Protein AF-A0A960F6J4-F1 (afdb_monomer)

Solvent-accessible surface area (backbone atoms only — not comparable to full-atom values): 17518 Å² total; per-residue (Å²): 115,72,67,63,56,51,55,55,50,54,53,50,49,56,50,46,57,53,50,51,54,50,50,53,53,49,51,51,51,49,55,51,51,49,53,52,51,52,51,53,48,52,51,50,52,52,52,50,53,49,53,51,50,51,37,51,71,34,83,47,18,34,39,30,20,42,82,83,43,25,26,75,46,68,20,59,32,29,25,61,69,33,69,49,58,62,78,78,48,52,65,40,59,56,65,84,30,52,77,49,83,68,96,63,74,63,34,78,28,40,35,44,23,77,89,68,52,73,43,48,23,43,38,33,69,46,80,47,71,39,98,87,68,44,58,22,37,42,38,39,35,35,81,35,58,67,60,52,50,52,54,50,52,50,53,52,51,52,53,51,48,58,50,52,72,41,39,68,38,44,51,50,66,44,49,54,32,50,49,50,25,51,55,25,51,49,51,47,51,52,51,51,49,45,51,49,54,43,51,51,45,50,50,58,46,62,77,40,70,83,53,58,71,72,64,43,50,56,48,52,50,52,44,54,48,47,52,62,74,49,38,58,70,60,45,68,60,45,48,60,55,28,51,51,46,26,55,52,18,55,50,52,43,50,50,49,53,51,34,52,50,56,60,70,42,85,70,62,95,61,69,37,81,27,60,58,68,60,30,49,55,36,25,53,60,62,47,38,61,72,38,69,85,78,54,86,89,83,90,83,82,76,95,76,70,69,41,78,35,46,57,41,63,53,23,50,52,49,35,53,64,71,74,105

Structure (mmCIF, N/CA/C/O backbone):
data_AF-A0A960F6J4-F1
#
_entry.id   AF-A0A960F6J4-F1
#
loop_
_atom_site.group_PDB
_atom_site.id
_atom_site.type_symbol
_atom_site.label_atom_id
_atom_site.label_alt_id
_atom_site.label_comp_id
_atom_site.label_asym_id
_atom_site.label_entity_id
_atom_site.label_seq_id
_atom_site.pdbx_PDB_ins_code
_atom_site.Cartn_x
_atom_site.Cartn_y
_atom_site.Cartn_z
_atom_site.occupancy
_atom_site.B_iso_or_equiv
_atom_site.auth_seq_id
_atom_site.auth_comp_id
_atom_site.auth_asym_id
_atom_site.auth_atom_id
_atom_site.pdbx_PDB_model_num
ATOM 1 N N . MET A 1 1 ? 72.498 -10.611 -96.307 1.00 53.56 1 MET A N 1
ATOM 2 C CA . MET A 1 1 ? 72.033 -11.238 -95.048 1.00 53.56 1 MET A CA 1
ATOM 3 C C . MET A 1 1 ? 72.288 -10.378 -93.810 1.00 53.56 1 MET A C 1
ATOM 5 O O . MET A 1 1 ? 71.439 -10.412 -92.943 1.00 53.56 1 MET A O 1
ATOM 9 N N . ALA A 1 2 ? 73.363 -9.578 -93.718 1.00 55.41 2 ALA A N 1
ATOM 10 C CA . ALA A 1 2 ? 73.622 -8.730 -92.539 1.00 55.41 2 ALA A CA 1
ATOM 11 C C . ALA A 1 2 ? 72.637 -7.549 -92.347 1.00 55.41 2 ALA A C 1
ATOM 13 O O . ALA A 1 2 ? 72.303 -7.220 -91.214 1.00 55.41 2 ALA A O 1
ATOM 14 N N . GLU A 1 3 ? 72.124 -6.945 -93.426 1.00 54.12 3 GLU A N 1
ATOM 15 C CA . GLU A 1 3 ? 71.136 -5.849 -93.334 1.00 54.12 3 GLU A CA 1
ATOM 16 C C . GLU A 1 3 ? 69.757 -6.310 -92.839 1.00 54.12 3 GLU A C 1
ATOM 18 O O . GLU A 1 3 ? 69.124 -5.605 -92.060 1.00 54.12 3 GLU A O 1
ATOM 23 N N . GLN A 1 4 ? 69.311 -7.514 -93.219 1.00 57.06 4 GLN A N 1
ATOM 24 C CA . GLN A 1 4 ? 68.003 -8.047 -92.815 1.00 57.06 4 GLN A CA 1
ATOM 25 C C . GLN A 1 4 ? 67.956 -8.346 -91.305 1.00 57.06 4 GLN A C 1
ATOM 27 O O . GLN A 1 4 ? 66.980 -8.021 -90.637 1.00 57.06 4 GLN A O 1
ATOM 32 N N . THR A 1 5 ? 69.051 -8.877 -90.750 1.00 56.12 5 THR A N 1
ATOM 33 C CA . THR A 1 5 ? 69.189 -9.157 -89.313 1.00 56.12 5 THR A CA 1
ATOM 34 C C . THR A 1 5 ? 69.254 -7.877 -88.471 1.00 56.12 5 THR A C 1
ATOM 36 O O . THR A 1 5 ? 68.795 -7.871 -87.335 1.00 56.12 5 THR A O 1
ATOM 39 N N . CYS A 1 6 ? 69.790 -6.780 -89.019 1.00 58.94 6 CYS A N 1
ATOM 40 C CA . CYS A 1 6 ? 69.849 -5.483 -88.337 1.00 58.94 6 CYS A CA 1
ATOM 41 C C . CYS A 1 6 ? 68.451 -4.847 -88.206 1.00 58.94 6 CYS A C 1
ATOM 43 O O . CYS A 1 6 ? 68.083 -4.360 -87.138 1.00 58.94 6 CYS A O 1
ATOM 45 N N . VAL A 1 7 ? 67.634 -4.943 -89.265 1.00 62.25 7 VAL A N 1
ATOM 46 C CA . VAL A 1 7 ? 66.242 -4.457 -89.272 1.00 62.25 7 VAL A CA 1
ATOM 47 C C . VAL A 1 7 ? 65.361 -5.247 -88.292 1.00 62.25 7 VAL A C 1
ATOM 49 O O . VAL A 1 7 ? 64.548 -4.651 -87.586 1.00 62.25 7 VAL A O 1
ATOM 52 N N . ASP A 1 8 ? 65.549 -6.566 -88.177 1.00 70.25 8 ASP A N 1
ATOM 53 C CA . ASP A 1 8 ? 64.800 -7.396 -87.219 1.00 70.25 8 ASP A CA 1
ATOM 54 C C . ASP A 1 8 ? 65.159 -7.094 -85.752 1.00 70.25 8 ASP A C 1
ATOM 56 O O . ASP A 1 8 ? 64.276 -7.078 -84.888 1.00 70.25 8 ASP A O 1
ATOM 60 N N . VAL A 1 9 ? 66.430 -6.786 -85.458 1.00 74.69 9 VAL A N 1
ATOM 61 C CA . VAL A 1 9 ? 66.876 -6.376 -84.112 1.00 74.69 9 VAL A CA 1
ATOM 62 C C . VAL A 1 9 ? 66.276 -5.025 -83.718 1.00 74.69 9 VAL A C 1
ATOM 64 O O . VAL A 1 9 ? 65.792 -4.880 -82.597 1.00 74.69 9 VAL A O 1
ATOM 67 N N . GLU A 1 10 ? 66.222 -4.059 -84.635 1.00 77.81 10 GLU A N 1
ATOM 68 C CA . GLU A 1 10 ? 65.658 -2.733 -84.359 1.00 77.81 10 GLU A CA 1
ATOM 69 C C . GLU A 1 10 ? 64.135 -2.789 -84.116 1.00 77.81 10 GLU A C 1
ATOM 71 O O . GLU A 1 10 ? 63.593 -2.104 -83.243 1.00 77.81 10 GLU A O 1
ATOM 76 N N . VAL A 1 11 ? 63.419 -3.659 -84.841 1.00 80.88 11 VAL A N 1
ATOM 77 C CA . VAL A 1 11 ? 61.982 -3.901 -84.622 1.00 80.88 11 VAL A CA 1
ATOM 78 C C . VAL A 1 11 ? 61.728 -4.588 -83.278 1.00 80.88 11 VAL A C 1
ATOM 80 O O . VAL A 1 11 ? 60.766 -4.235 -82.587 1.00 80.88 11 VAL A O 1
ATOM 83 N N . LEU A 1 12 ? 62.570 -5.550 -82.889 1.00 80.25 12 LEU A N 1
ATOM 84 C CA . LEU A 1 12 ? 62.482 -6.217 -81.588 1.00 80.25 12 LEU A CA 1
ATOM 85 C C . LEU A 1 12 ? 62.795 -5.258 -80.432 1.00 80.25 12 LEU A C 1
ATOM 87 O O . LEU A 1 12 ? 62.048 -5.253 -79.456 1.00 80.25 12 LEU A O 1
ATOM 91 N N . GLN A 1 13 ? 63.802 -4.391 -80.570 1.00 82.25 13 GLN A N 1
ATOM 92 C CA . GLN A 1 13 ? 64.113 -3.344 -79.588 1.00 82.25 13 GLN A CA 1
ATOM 93 C C . GLN A 1 13 ? 62.942 -2.371 -79.410 1.00 82.25 13 GLN A C 1
ATOM 95 O O . GLN A 1 13 ? 62.485 -2.153 -78.294 1.00 82.25 13 GLN A O 1
ATOM 100 N N . ARG A 1 14 ? 62.338 -1.886 -80.503 1.00 83.38 14 ARG A N 1
ATOM 101 C CA . ARG A 1 14 ? 61.147 -1.017 -80.418 1.00 83.38 14 ARG A CA 1
ATOM 102 C C . ARG A 1 14 ? 59.934 -1.712 -79.792 1.00 83.38 14 ARG A C 1
ATOM 104 O O . ARG A 1 14 ? 59.091 -1.048 -79.186 1.00 83.38 14 ARG A O 1
ATOM 111 N N . LYS A 1 15 ? 59.786 -3.031 -79.970 1.00 83.06 15 LYS A N 1
ATOM 112 C CA . LYS A 1 15 ? 58.730 -3.820 -79.311 1.00 83.06 15 LYS A CA 1
ATOM 113 C C . LYS A 1 15 ? 59.009 -4.002 -77.819 1.00 83.06 15 LYS A C 1
ATOM 115 O O . LYS A 1 15 ? 58.059 -3.908 -77.044 1.00 83.06 15 LYS A O 1
ATOM 120 N N . LEU A 1 16 ? 60.267 -4.220 -77.436 1.00 86.56 16 LEU A N 1
ATOM 121 C CA . LEU A 1 16 ? 60.699 -4.321 -76.044 1.00 86.56 16 LEU A CA 1
ATOM 122 C C . LEU A 1 16 ? 60.495 -2.991 -75.310 1.00 86.56 16 LEU A C 1
ATOM 124 O O . LEU A 1 16 ? 59.774 -2.978 -74.321 1.00 86.56 16 LEU A O 1
ATOM 128 N N . ASP A 1 17 ? 60.947 -1.869 -75.876 1.00 87.94 17 ASP A N 1
ATOM 129 C CA . ASP A 1 17 ? 60.739 -0.527 -75.308 1.00 87.94 17 ASP A CA 1
ATOM 130 C C . ASP A 1 17 ? 59.249 -0.212 -75.092 1.00 87.94 17 ASP A C 1
ATOM 132 O O . ASP A 1 17 ? 58.846 0.410 -74.107 1.00 87.94 17 ASP A O 1
ATOM 136 N N . ARG A 1 18 ? 58.387 -0.634 -76.028 1.00 86.88 18 ARG A N 1
ATOM 137 C CA . ARG A 1 18 ? 56.929 -0.482 -75.888 1.00 86.88 18 ARG A CA 1
ATOM 138 C C . ARG A 1 18 ? 56.355 -1.380 -74.797 1.00 86.88 18 ARG A C 1
ATOM 140 O O . ARG A 1 18 ? 55.402 -0.970 -74.138 1.00 86.88 18 ARG A O 1
ATOM 147 N N . ALA A 1 19 ? 56.878 -2.593 -74.639 1.00 85.19 19 ALA A N 1
ATOM 148 C CA . ALA A 1 19 ? 56.461 -3.505 -73.583 1.00 85.19 19 ALA A CA 1
ATOM 149 C C . ALA A 1 19 ? 56.907 -2.992 -72.206 1.00 85.19 19 ALA A C 1
ATOM 151 O O . ALA A 1 19 ? 56.085 -2.954 -71.297 1.00 85.19 19 ALA A O 1
ATOM 152 N N . GLU A 1 20 ? 58.143 -2.508 -72.080 1.00 91.31 20 GLU A N 1
ATOM 153 C CA . GLU A 1 20 ? 58.697 -1.929 -70.852 1.00 91.31 20 GLU A CA 1
ATOM 154 C C . GLU A 1 20 ? 57.909 -0.695 -70.407 1.00 91.31 20 GLU A C 1
ATOM 156 O O . GLU A 1 20 ? 57.417 -0.665 -69.280 1.00 91.31 20 GLU A O 1
ATOM 161 N N . ARG A 1 21 ? 57.638 0.257 -71.314 1.00 90.19 21 ARG A N 1
ATOM 162 C CA . ARG A 1 21 ? 56.771 1.412 -71.003 1.00 90.19 21 ARG A CA 1
ATOM 163 C C . ARG A 1 21 ? 55.362 0.997 -70.588 1.00 90.19 21 ARG A C 1
ATOM 165 O O . ARG A 1 21 ? 54.744 1.646 -69.750 1.00 90.19 21 ARG A O 1
ATOM 172 N N . ARG A 1 22 ? 54.816 -0.069 -71.184 1.00 92.19 22 ARG A N 1
ATOM 173 C CA . ARG A 1 22 ? 53.483 -0.574 -70.829 1.00 92.19 22 ARG A CA 1
ATOM 174 C C . ARG A 1 22 ? 53.476 -1.222 -69.446 1.00 92.19 22 ARG A C 1
ATOM 176 O O . ARG A 1 22 ? 52.502 -1.044 -68.723 1.00 92.19 22 ARG A O 1
ATOM 183 N N . VAL A 1 23 ? 54.532 -1.950 -69.086 1.00 91.19 23 VAL A N 1
ATOM 184 C CA . VAL A 1 23 ? 54.710 -2.511 -67.740 1.00 91.19 23 VAL A CA 1
ATOM 185 C C . VAL A 1 23 ? 54.861 -1.389 -66.718 1.00 91.19 23 VAL A C 1
ATOM 187 O O . VAL A 1 23 ? 54.178 -1.421 -65.704 1.00 91.19 23 VAL A O 1
ATOM 190 N N . GLU A 1 24 ? 55.658 -0.363 -67.009 1.00 92.56 24 GLU A N 1
ATOM 191 C CA . GLU A 1 24 ? 55.848 0.787 -66.119 1.00 92.56 24 GLU A CA 1
ATOM 192 C C . GLU A 1 24 ? 54.536 1.549 -65.866 1.00 92.56 24 GLU A C 1
ATOM 194 O O . GLU A 1 24 ? 54.180 1.807 -64.716 1.00 92.56 24 GLU A O 1
ATOM 199 N N . LEU A 1 25 ? 53.750 1.808 -66.918 1.00 92.50 25 LEU A N 1
ATOM 200 C CA . LEU A 1 25 ? 52.419 2.416 -66.793 1.00 92.50 25 LEU A CA 1
ATOM 201 C C . LEU A 1 25 ? 51.437 1.541 -65.999 1.00 92.50 25 LEU A C 1
ATOM 203 O O . LEU A 1 25 ? 50.643 2.061 -65.216 1.00 92.50 25 LEU A O 1
ATOM 207 N N . LEU A 1 26 ? 51.462 0.218 -66.193 1.00 91.69 26 LEU A N 1
ATOM 208 C CA . LEU A 1 26 ? 50.616 -0.703 -65.429 1.00 91.69 26 LEU A CA 1
ATOM 209 C C . LEU A 1 26 ? 51.022 -0.749 -63.954 1.00 91.69 26 LEU A C 1
ATOM 211 O O . LEU A 1 26 ? 50.142 -0.735 -63.099 1.00 91.69 26 LEU A O 1
ATOM 215 N N . SER A 1 27 ? 52.321 -0.756 -63.650 1.00 91.25 27 SER A N 1
ATOM 216 C CA . SER A 1 27 ? 52.829 -0.694 -62.277 1.00 91.25 27 SER A CA 1
ATOM 217 C C . SER A 1 27 ? 52.400 0.599 -61.584 1.00 91.25 27 SER A C 1
ATOM 219 O O . SER A 1 27 ? 51.860 0.541 -60.482 1.00 91.25 27 SER A O 1
ATOM 221 N N . GLN A 1 28 ? 52.520 1.748 -62.259 1.00 93.06 28 GLN A N 1
ATOM 222 C CA . GLN A 1 28 ? 52.025 3.030 -61.741 1.00 93.06 28 GLN A CA 1
ATOM 223 C C . GLN A 1 28 ? 50.512 2.998 -61.482 1.00 93.06 28 GLN A C 1
ATOM 225 O O . GLN A 1 28 ? 50.059 3.418 -60.418 1.00 93.06 28 GLN A O 1
ATOM 230 N N . MET A 1 29 ? 49.727 2.438 -62.408 1.00 93.06 29 MET A N 1
ATOM 231 C CA . MET A 1 29 ? 48.275 2.310 -62.250 1.00 93.06 29 MET A CA 1
ATOM 232 C C . MET A 1 29 ? 47.896 1.379 -61.088 1.00 93.06 29 MET A C 1
ATOM 234 O O . MET A 1 29 ? 46.929 1.647 -60.380 1.00 93.06 29 MET A O 1
ATOM 238 N N . ILE A 1 30 ? 48.642 0.292 -60.873 1.00 93.75 30 ILE A N 1
ATOM 239 C CA . ILE A 1 30 ? 48.438 -0.622 -59.741 1.00 93.75 30 ILE A CA 1
ATOM 240 C C . ILE A 1 30 ? 48.759 0.083 -58.422 1.00 93.75 30 ILE A C 1
ATOM 242 O O . ILE A 1 30 ? 47.965 -0.010 -57.489 1.00 93.75 30 ILE A O 1
ATOM 246 N N . GLU A 1 31 ? 49.873 0.811 -58.340 1.00 93.69 31 GLU A N 1
ATOM 247 C CA . GLU A 1 31 ? 50.254 1.563 -57.139 1.00 93.69 31 GLU A CA 1
ATOM 248 C C . GLU A 1 31 ? 49.254 2.669 -56.794 1.00 93.69 31 GLU A C 1
ATOM 250 O O . GLU A 1 31 ? 48.936 2.882 -55.621 1.00 93.69 31 GLU A O 1
ATOM 255 N N . GLU A 1 32 ? 48.748 3.377 -57.803 1.00 93.25 32 GLU A N 1
ATOM 256 C CA . GLU A 1 32 ? 47.726 4.404 -57.624 1.00 93.25 32 GLU A CA 1
ATOM 257 C C . GLU A 1 32 ? 46.418 3.782 -57.118 1.00 93.25 32 GLU A C 1
ATOM 259 O O . GLU A 1 32 ? 45.866 4.220 -56.109 1.00 93.25 32 GLU A O 1
ATOM 264 N N . ARG A 1 33 ? 45.976 2.681 -57.737 1.00 93.62 33 ARG A N 1
ATOM 265 C CA . ARG A 1 33 ? 44.751 1.974 -57.342 1.00 93.62 33 ARG A CA 1
ATOM 266 C C . ARG A 1 33 ? 44.871 1.326 -55.961 1.00 93.62 33 ARG A C 1
ATOM 268 O O . ARG A 1 33 ? 43.902 1.346 -55.208 1.00 93.62 33 ARG A O 1
ATOM 275 N N . ALA A 1 34 ? 46.047 0.807 -55.603 1.00 92.06 34 ALA A N 1
ATOM 276 C CA . ALA A 1 34 ? 46.340 0.287 -54.269 1.00 92.06 34 ALA A CA 1
ATOM 277 C C . ALA A 1 34 ? 46.268 1.392 -53.205 1.00 92.06 34 ALA A C 1
ATOM 279 O O . ALA A 1 34 ? 45.648 1.190 -52.161 1.00 92.06 34 ALA A O 1
ATOM 280 N N . ARG A 1 35 ? 46.817 2.584 -53.489 1.00 93.62 35 ARG A N 1
ATOM 281 C CA . ARG A 1 35 ? 46.681 3.760 -52.612 1.00 93.62 35 ARG A CA 1
ATOM 282 C C . ARG A 1 35 ? 45.222 4.176 -52.434 1.00 93.62 35 ARG A C 1
ATOM 284 O O . ARG A 1 35 ? 44.805 4.421 -51.305 1.00 93.62 35 ARG A O 1
ATOM 291 N N . THR A 1 36 ? 44.438 4.217 -53.513 1.00 94.38 36 THR A N 1
ATOM 292 C CA . THR A 1 36 ? 43.004 4.539 -53.432 1.00 94.38 36 THR A CA 1
ATOM 293 C C . THR A 1 36 ? 42.234 3.508 -52.609 1.00 94.38 36 THR A C 1
ATOM 295 O O . THR A 1 36 ? 41.454 3.890 -51.743 1.00 94.38 36 THR A O 1
ATOM 298 N N . LEU A 1 37 ? 42.460 2.211 -52.842 1.00 93.56 37 LEU A N 1
ATOM 299 C CA . LEU A 1 37 ? 41.791 1.143 -52.094 1.00 93.56 37 LEU A CA 1
ATOM 300 C C . LEU A 1 37 ? 42.112 1.212 -50.603 1.00 93.56 37 LEU A C 1
ATOM 302 O O . LEU A 1 37 ? 41.207 1.111 -49.782 1.00 93.56 37 LEU A O 1
ATOM 306 N N . TYR A 1 38 ? 43.379 1.442 -50.264 1.00 92.75 38 TYR A N 1
ATOM 307 C CA . TYR A 1 38 ? 43.801 1.587 -48.878 1.00 92.75 38 TYR A CA 1
ATOM 308 C C . TYR A 1 38 ? 43.126 2.786 -48.194 1.00 92.75 38 TYR A C 1
ATOM 310 O O . TYR A 1 38 ? 42.646 2.666 -47.069 1.00 92.75 38 TYR A O 1
ATOM 318 N N . ALA A 1 39 ? 43.021 3.925 -48.888 1.00 91.75 39 ALA A N 1
ATOM 319 C CA . ALA A 1 39 ? 42.329 5.102 -48.365 1.00 91.75 39 ALA A CA 1
ATOM 320 C C . ALA A 1 39 ? 40.826 4.847 -48.135 1.00 91.75 39 ALA A C 1
ATOM 322 O O . ALA A 1 39 ? 40.312 5.160 -47.063 1.00 91.75 39 ALA A O 1
ATOM 323 N N . VAL A 1 40 ? 40.138 4.222 -49.099 1.00 91.75 40 VAL A N 1
ATOM 324 C CA . VAL A 1 40 ? 38.710 3.868 -48.979 1.00 91.75 40 VAL A CA 1
ATOM 325 C C . VAL A 1 40 ? 38.477 2.862 -47.850 1.00 91.75 40 VAL A C 1
ATOM 327 O O . VAL A 1 40 ? 37.506 2.985 -47.102 1.00 91.75 40 VAL A O 1
ATOM 330 N N . GLN A 1 41 ? 39.370 1.883 -47.692 1.00 91.62 41 GLN A N 1
ATOM 331 C CA . GLN A 1 41 ? 39.292 0.914 -46.603 1.00 91.62 41 GLN A CA 1
ATOM 332 C C . GLN A 1 41 ? 39.431 1.603 -45.240 1.00 91.62 41 GLN A C 1
ATOM 334 O O . GLN A 1 41 ? 38.587 1.388 -44.373 1.00 91.62 41 GLN A O 1
ATOM 339 N N . GLN A 1 42 ? 40.425 2.482 -45.068 1.00 91.19 42 GLN A N 1
ATOM 340 C CA . GLN A 1 42 ? 40.593 3.236 -43.821 1.00 91.19 42 GLN A CA 1
ATOM 341 C C . GLN A 1 42 ? 39.391 4.130 -43.504 1.00 91.19 42 GLN A C 1
ATOM 343 O O . GLN A 1 42 ? 38.976 4.224 -42.350 1.00 91.19 42 GLN A O 1
ATOM 348 N N . GLU A 1 43 ? 38.817 4.794 -44.509 1.00 90.25 43 GLU A N 1
ATOM 349 C CA . GLU A 1 43 ? 37.623 5.620 -44.320 1.00 90.25 43 GLU A CA 1
ATOM 350 C C . GLU A 1 43 ? 36.413 4.775 -43.896 1.00 90.25 43 GLU A C 1
ATOM 352 O O . GLU A 1 43 ? 35.681 5.154 -42.979 1.00 90.25 43 GLU A O 1
ATOM 357 N N . THR A 1 44 ? 36.254 3.590 -44.490 1.00 85.56 44 THR A N 1
ATOM 358 C CA . THR A 1 44 ? 35.194 2.633 -44.139 1.00 85.56 44 THR A CA 1
AT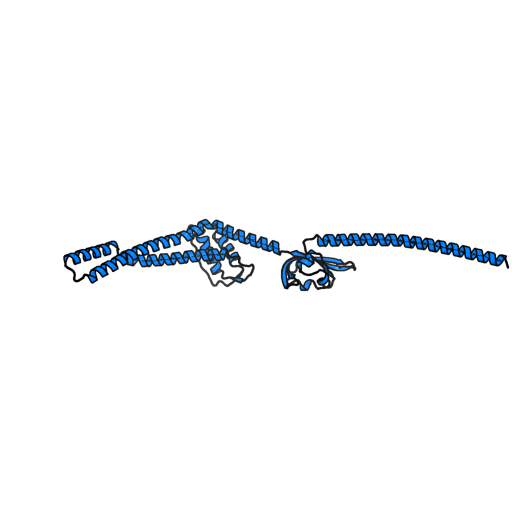OM 359 C C . THR A 1 44 ? 35.365 2.105 -42.714 1.00 85.56 44 THR A C 1
ATOM 361 O O . THR A 1 44 ? 34.411 2.115 -41.938 1.00 85.56 44 THR A O 1
ATOM 364 N N . GLU A 1 45 ? 36.578 1.691 -42.336 1.00 85.75 45 GLU A N 1
ATOM 365 C C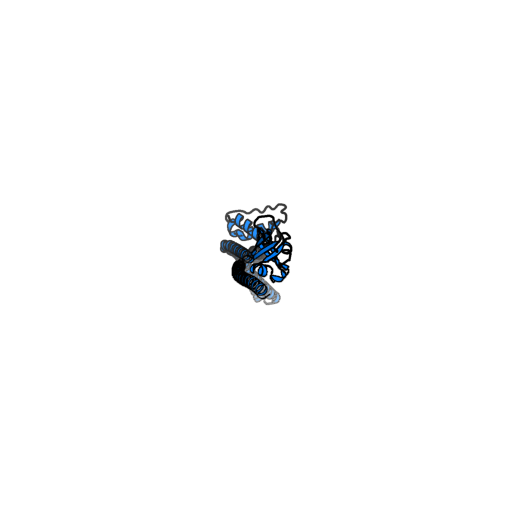A . GLU A 1 45 ? 36.899 1.236 -40.976 1.00 85.75 45 GLU A CA 1
ATOM 366 C C . GLU A 1 45 ? 36.634 2.340 -39.947 1.00 85.75 45 GLU A C 1
ATOM 368 O O . GLU A 1 45 ? 36.009 2.093 -38.915 1.00 85.75 45 GLU A O 1
ATOM 373 N N . ARG A 1 46 ? 37.027 3.581 -40.257 1.00 89.31 46 ARG A N 1
ATOM 374 C CA . ARG A 1 46 ? 36.783 4.739 -39.391 1.00 89.31 46 ARG A CA 1
ATOM 375 C C . ARG A 1 46 ? 35.293 5.050 -39.243 1.00 89.31 46 ARG A C 1
ATOM 377 O O . ARG A 1 46 ? 34.852 5.358 -38.138 1.00 89.31 46 ARG A O 1
ATOM 384 N N . SER A 1 47 ? 34.523 4.977 -40.328 1.00 83.62 47 SER A N 1
ATOM 385 C CA . SER A 1 47 ? 33.074 5.203 -40.301 1.00 83.62 47 SER A CA 1
ATOM 386 C C . SER A 1 47 ? 32.353 4.118 -39.493 1.00 83.62 47 SER A C 1
ATOM 388 O O . SER A 1 47 ? 31.552 4.436 -38.615 1.00 83.62 47 SER A O 1
ATOM 390 N N . ASN A 1 48 ? 32.710 2.847 -39.701 1.00 83.12 48 ASN A N 1
ATOM 391 C CA . ASN A 1 48 ? 32.160 1.724 -38.941 1.00 83.12 48 ASN A CA 1
ATOM 392 C C . ASN A 1 48 ? 32.488 1.828 -37.449 1.00 83.12 48 ASN A C 1
ATOM 394 O O . ASN A 1 48 ? 31.591 1.689 -36.621 1.00 83.12 48 ASN A O 1
ATOM 398 N N . ALA A 1 49 ? 33.742 2.130 -37.098 1.00 83.19 49 ALA A N 1
ATOM 399 C CA . ALA A 1 49 ? 34.145 2.319 -35.705 1.00 83.19 49 ALA A CA 1
ATOM 400 C C . ALA A 1 49 ? 33.365 3.460 -35.031 1.00 83.19 49 ALA A C 1
ATOM 402 O O . ALA A 1 49 ? 32.960 3.340 -33.878 1.00 83.19 49 ALA A O 1
ATOM 403 N N . PHE A 1 50 ? 33.103 4.550 -35.757 1.00 86.56 50 PHE A N 1
ATOM 404 C CA . PHE A 1 50 ? 32.293 5.656 -35.254 1.00 86.56 50 PHE A CA 1
ATOM 405 C C . PHE A 1 50 ? 30.827 5.258 -35.021 1.00 86.56 50 PHE A C 1
ATOM 407 O O . PHE A 1 50 ? 30.272 5.582 -33.974 1.00 86.56 50 PHE A O 1
ATOM 414 N N . LEU A 1 51 ? 30.205 4.530 -35.956 1.00 81.81 51 LEU A N 1
ATOM 415 C CA . LEU A 1 51 ? 28.823 4.053 -35.812 1.00 81.81 51 LEU A CA 1
ATOM 416 C C . LEU A 1 51 ? 28.666 3.073 -34.645 1.00 81.81 51 LEU A C 1
ATOM 418 O O . LEU A 1 51 ? 27.721 3.204 -33.868 1.00 81.81 51 LEU A O 1
ATOM 422 N N . VAL A 1 52 ? 29.601 2.131 -34.492 1.00 81.12 52 VAL A N 1
ATOM 423 C CA . VAL A 1 52 ? 29.635 1.220 -33.336 1.00 81.12 52 VAL A CA 1
ATOM 424 C C . VAL A 1 52 ? 29.795 2.019 -32.044 1.00 81.12 52 VAL A C 1
ATOM 426 O O . VAL A 1 52 ? 29.016 1.821 -31.118 1.00 81.12 52 VAL A O 1
ATOM 429 N N . GLY A 1 53 ? 30.709 2.993 -32.013 1.00 82.50 53 GLY A N 1
ATOM 430 C CA . GLY A 1 53 ? 30.899 3.866 -30.854 1.00 82.50 53 GLY A CA 1
ATOM 431 C C . GLY A 1 53 ? 29.645 4.660 -30.471 1.00 82.50 53 GLY A C 1
ATOM 432 O O . GLY A 1 53 ? 29.361 4.811 -29.286 1.00 82.50 53 GLY A O 1
ATOM 433 N N . ILE A 1 54 ? 28.850 5.122 -31.447 1.00 86.00 54 ILE A N 1
ATOM 434 C CA . ILE A 1 54 ? 27.545 5.747 -31.175 1.00 86.00 54 ILE A CA 1
ATOM 435 C C . ILE A 1 54 ? 26.596 4.736 -30.526 1.00 86.00 54 ILE A C 1
ATOM 437 O O . ILE A 1 54 ? 26.013 5.039 -29.490 1.00 86.00 54 ILE A O 1
ATOM 441 N N . LEU A 1 55 ? 26.443 3.546 -31.114 1.00 81.81 55 LEU A N 1
ATOM 442 C CA . LEU A 1 55 ? 25.530 2.517 -30.603 1.00 81.81 55 LEU A CA 1
ATOM 443 C C . LEU A 1 55 ? 25.925 2.010 -29.208 1.00 81.81 55 LEU A C 1
ATOM 445 O O . LEU A 1 55 ? 25.053 1.638 -28.426 1.00 81.81 55 LEU A O 1
ATOM 449 N N . GLU A 1 56 ? 27.218 1.991 -28.889 1.00 80.25 56 GLU A N 1
ATOM 450 C CA . GLU A 1 56 ? 27.727 1.617 -27.567 1.00 80.25 56 GLU A CA 1
ATOM 451 C C . GLU A 1 56 ? 27.542 2.715 -26.515 1.00 80.25 56 GLU A C 1
ATOM 453 O O . GLU A 1 56 ? 27.302 2.395 -25.351 1.00 80.25 56 GLU A O 1
ATOM 458 N N . ALA A 1 57 ? 27.630 3.988 -26.912 1.00 81.81 57 ALA A N 1
ATOM 459 C CA . ALA A 1 57 ? 27.436 5.130 -26.020 1.00 81.81 57 ALA A CA 1
ATOM 460 C C . ALA A 1 57 ? 25.958 5.411 -25.696 1.00 81.81 57 ALA A C 1
ATOM 462 O O . ALA A 1 57 ? 25.667 6.171 -24.775 1.00 81.81 57 ALA A O 1
ATOM 463 N N . MET A 1 58 ? 25.018 4.843 -26.458 1.00 85.75 58 MET A N 1
ATOM 464 C CA . MET A 1 58 ? 23.587 4.989 -26.201 1.00 85.75 58 MET A CA 1
ATOM 465 C C . MET A 1 58 ? 23.139 4.112 -25.024 1.00 85.75 58 MET A C 1
ATOM 467 O O . MET A 1 58 ? 23.321 2.895 -25.029 1.00 85.75 58 MET A O 1
ATOM 471 N N . ASP A 1 59 ? 22.449 4.716 -24.055 1.00 84.12 59 ASP A N 1
ATOM 472 C CA . ASP A 1 59 ? 21.850 3.980 -22.930 1.00 84.12 59 ASP A CA 1
ATOM 473 C C . ASP A 1 59 ? 20.640 3.137 -23.357 1.00 84.12 59 ASP A C 1
ATOM 475 O O . ASP A 1 59 ? 20.366 2.081 -22.791 1.00 84.12 59 ASP A O 1
ATOM 479 N N . SER A 1 60 ? 19.912 3.577 -24.390 1.00 90.19 60 SER A N 1
ATOM 480 C CA . SER A 1 60 ? 18.804 2.795 -24.948 1.00 90.19 60 SER A CA 1
ATOM 481 C C . SER A 1 60 ? 19.322 1.601 -25.746 1.00 90.19 60 SER A C 1
ATOM 483 O O . SER A 1 60 ? 20.270 1.711 -26.522 1.00 90.19 60 SER A O 1
ATOM 485 N N . ALA A 1 61 ? 18.654 0.461 -25.599 1.00 92.44 61 ALA A N 1
ATOM 486 C CA . ALA A 1 61 ? 18.916 -0.724 -26.395 1.00 92.44 61 ALA A CA 1
ATOM 487 C C . ALA A 1 61 ? 18.461 -0.492 -27.838 1.00 92.44 61 ALA A C 1
ATOM 489 O O . ALA A 1 61 ? 17.299 -0.176 -28.091 1.00 92.44 61 ALA A O 1
ATOM 490 N N . VAL A 1 62 ? 19.379 -0.658 -28.788 1.00 92.19 62 VAL A N 1
ATOM 491 C CA . VAL A 1 62 ? 19.093 -0.544 -30.220 1.00 92.19 62 VAL A CA 1
ATOM 492 C C . VAL A 1 62 ? 19.282 -1.903 -30.875 1.00 92.19 62 VAL A C 1
ATOM 494 O O . VAL A 1 62 ? 20.352 -2.502 -30.753 1.00 92.19 62 VAL A O 1
ATOM 497 N N . PHE A 1 63 ? 18.262 -2.350 -31.601 1.00 91.25 63 PHE A N 1
ATOM 498 C CA . PHE A 1 63 ? 18.293 -3.535 -32.450 1.00 91.25 63 PHE A CA 1
ATOM 499 C C . PHE A 1 63 ? 18.007 -3.125 -33.889 1.00 91.25 63 PHE A C 1
ATOM 501 O O . PHE A 1 63 ? 17.148 -2.283 -34.149 1.00 91.25 63 PHE A O 1
ATOM 508 N N . VAL A 1 64 ? 18.689 -3.747 -34.839 1.00 89.75 64 VAL A N 1
ATOM 509 C CA . VAL A 1 64 ? 18.355 -3.658 -36.258 1.00 89.75 64 VAL A CA 1
ATOM 510 C C . VAL A 1 64 ? 17.991 -5.049 -36.727 1.00 89.75 64 VAL A C 1
ATOM 512 O O . VAL A 1 64 ? 18.786 -5.973 -36.555 1.00 89.75 64 VAL A O 1
ATOM 515 N N . THR A 1 65 ? 16.815 -5.193 -37.326 1.00 90.25 65 THR A N 1
ATOM 516 C CA . THR A 1 65 ? 16.364 -6.453 -37.908 1.00 90.25 65 THR A CA 1
ATOM 517 C C . THR A 1 65 ? 16.281 -6.367 -39.424 1.00 90.25 65 THR A C 1
ATOM 519 O O . THR A 1 65 ? 15.981 -5.311 -39.993 1.00 90.25 65 THR A O 1
ATOM 522 N N . ASP A 1 66 ? 16.503 -7.497 -40.085 1.00 88.75 66 ASP A N 1
ATOM 523 C CA . ASP A 1 66 ? 16.255 -7.639 -41.513 1.00 88.75 66 ASP A CA 1
ATOM 524 C C . ASP A 1 66 ? 14.744 -7.643 -41.834 1.00 88.75 66 ASP A C 1
ATOM 526 O O . ASP A 1 66 ? 13.879 -7.572 -40.955 1.00 88.75 66 ASP A O 1
ATOM 530 N N . GLY A 1 67 ? 14.403 -7.747 -43.122 1.00 81.12 67 GLY A N 1
ATOM 531 C CA . GLY A 1 67 ? 13.010 -7.818 -43.577 1.00 81.12 67 GLY A CA 1
ATOM 532 C C . GLY A 1 67 ? 12.247 -9.083 -43.151 1.00 81.12 67 GLY A C 1
ATOM 533 O O . GLY A 1 67 ? 11.078 -9.215 -43.506 1.00 81.12 67 GLY A O 1
ATOM 534 N N . ARG A 1 68 ? 12.891 -10.021 -42.444 1.00 83.88 68 ARG A N 1
ATOM 535 C CA . ARG A 1 68 ? 12.285 -11.219 -41.849 1.00 83.88 68 ARG A CA 1
ATOM 536 C C . ARG A 1 68 ? 12.177 -11.131 -40.322 1.00 83.88 68 ARG A C 1
ATOM 538 O O . ARG A 1 68 ? 11.761 -12.118 -39.735 1.00 83.88 68 ARG A O 1
ATOM 545 N N . GLY A 1 69 ? 12.556 -10.009 -39.705 1.00 85.25 69 GLY A N 1
ATOM 546 C CA . GLY A 1 69 ? 12.521 -9.831 -38.247 1.00 85.25 69 GLY A CA 1
ATOM 547 C C . GLY A 1 69 ? 13.767 -10.339 -37.514 1.00 85.25 69 GLY A C 1
ATOM 548 O O . GLY A 1 69 ? 13.853 -10.210 -36.295 1.00 85.25 69 GLY A O 1
ATOM 549 N N . ARG A 1 70 ? 14.780 -10.849 -38.232 1.00 90.62 70 ARG A N 1
ATOM 550 C CA . ARG A 1 70 ? 15.990 -11.392 -37.600 1.00 90.62 70 ARG A CA 1
ATOM 551 C C . ARG A 1 70 ? 16.978 -10.302 -37.244 1.00 90.62 70 ARG A C 1
ATOM 553 O O . ARG A 1 70 ? 17.256 -9.439 -38.076 1.00 90.62 70 A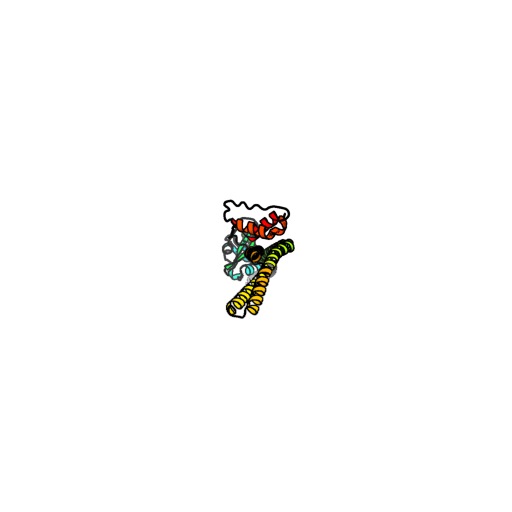RG A O 1
ATOM 560 N N . ILE A 1 71 ? 17.552 -10.372 -36.048 1.00 91.38 71 ILE A N 1
ATOM 561 C CA . ILE A 1 71 ? 18.530 -9.398 -35.558 1.00 91.38 71 ILE A CA 1
ATOM 562 C C . ILE A 1 71 ? 19.790 -9.454 -36.433 1.00 91.38 71 ILE A C 1
ATOM 564 O O . ILE A 1 71 ? 20.480 -10.467 -36.494 1.00 91.38 71 ILE A O 1
ATOM 568 N N . SER A 1 72 ? 20.099 -8.357 -37.120 1.00 89.56 72 SER A N 1
ATOM 569 C CA . SER A 1 72 ? 21.299 -8.204 -37.951 1.00 89.56 72 SER A CA 1
ATOM 570 C C . SER A 1 72 ? 22.384 -7.354 -37.290 1.00 89.56 72 SER A C 1
ATOM 572 O O . SER A 1 72 ? 23.552 -7.462 -37.647 1.00 89.56 72 SER A O 1
ATOM 574 N N . LEU A 1 73 ? 21.996 -6.474 -36.364 1.00 87.25 73 LEU A N 1
ATOM 575 C CA . LEU A 1 73 ? 22.900 -5.611 -35.604 1.00 87.25 73 LEU A CA 1
ATOM 576 C C . LEU A 1 73 ? 22.254 -5.285 -34.257 1.00 87.25 73 LEU A C 1
ATOM 578 O O . LEU A 1 73 ? 21.039 -5.097 -34.187 1.00 87.25 73 LEU A O 1
ATOM 582 N N . LEU A 1 74 ? 23.057 -5.160 -33.205 1.00 89.50 74 LEU A N 1
ATOM 583 C CA . LEU A 1 74 ? 22.604 -4.670 -31.908 1.00 89.50 74 LEU A CA 1
ATOM 584 C C . LEU A 1 74 ? 23.703 -3.855 -31.215 1.00 89.50 74 LEU A C 1
ATOM 586 O O . LEU A 1 74 ? 24.888 -4.110 -31.414 1.00 89.50 74 LEU A O 1
ATOM 590 N N . GLY A 1 75 ? 23.308 -2.856 -30.426 1.00 87.94 75 GLY A N 1
ATOM 591 C CA . GLY A 1 75 ? 24.234 -2.089 -29.583 1.00 87.94 75 GLY A CA 1
ATOM 592 C C . GLY A 1 75 ? 24.569 -2.809 -28.271 1.00 87.94 75 GLY A C 1
ATOM 593 O O . GLY A 1 75 ? 23.845 -3.705 -27.838 1.00 87.94 75 GLY A O 1
ATOM 594 N N . GLY A 1 76 ? 25.623 -2.384 -27.569 1.00 88.00 76 GLY A N 1
ATOM 595 C CA . GLY A 1 76 ? 26.022 -3.005 -26.295 1.00 88.00 76 GLY A CA 1
ATOM 596 C C . GLY A 1 76 ? 24.927 -2.978 -25.214 1.00 88.00 76 GLY A C 1
ATOM 597 O O . GLY A 1 76 ? 24.775 -3.934 -24.453 1.00 88.00 76 GLY A O 1
ATOM 598 N N . SER A 1 77 ? 24.110 -1.921 -25.178 1.00 91.12 77 SER A N 1
ATOM 599 C CA . SER A 1 77 ? 22.963 -1.816 -24.261 1.00 91.12 77 SER A CA 1
ATOM 600 C C . SER A 1 77 ? 21.861 -2.837 -24.564 1.00 91.12 77 SER A C 1
ATOM 602 O O . SER A 1 77 ? 21.214 -3.321 -23.642 1.00 91.12 77 SER A O 1
ATOM 604 N N . ALA A 1 78 ? 21.693 -3.238 -25.828 1.00 91.50 78 ALA A N 1
ATOM 605 C CA . ALA A 1 78 ? 20.725 -4.259 -26.231 1.00 91.50 78 ALA A CA 1
ATOM 606 C C . ALA A 1 78 ? 21.111 -5.668 -25.755 1.00 91.50 78 ALA A C 1
ATOM 608 O O . ALA A 1 78 ? 20.258 -6.386 -25.232 1.00 91.50 78 ALA A O 1
ATOM 609 N N . ALA A 1 79 ? 22.394 -6.030 -25.847 1.00 90.81 79 ALA A N 1
ATOM 610 C CA . ALA A 1 79 ? 22.914 -7.285 -25.295 1.00 90.81 79 ALA A CA 1
ATOM 611 C C . ALA A 1 79 ? 22.699 -7.368 -23.772 1.00 90.81 79 ALA A C 1
ATOM 613 O O . ALA A 1 79 ? 22.182 -8.359 -23.256 1.00 90.81 79 ALA A O 1
ATOM 614 N N . ARG A 1 80 ? 23.026 -6.284 -23.048 1.00 90.62 80 ARG A N 1
ATOM 615 C CA . ARG A 1 80 ? 22.817 -6.188 -21.592 1.00 90.62 80 ARG A CA 1
ATOM 616 C C . ARG A 1 80 ? 21.346 -6.290 -21.199 1.00 90.62 80 ARG A C 1
ATOM 618 O O . ARG A 1 80 ? 21.038 -6.970 -20.225 1.00 90.62 80 ARG A O 1
ATOM 625 N N . LEU A 1 81 ? 20.458 -5.634 -21.948 1.00 91.12 81 LEU A N 1
ATOM 626 C CA . LEU A 1 81 ? 19.018 -5.658 -21.695 1.00 91.12 81 LEU A CA 1
ATOM 627 C C . LEU A 1 81 ? 18.446 -7.080 -21.805 1.00 91.12 81 LEU A C 1
ATOM 629 O O . LEU A 1 81 ? 17.675 -7.483 -20.941 1.00 91.12 81 LEU A O 1
ATOM 633 N N . LEU A 1 82 ? 18.852 -7.847 -22.825 1.00 90.69 82 LEU A N 1
ATOM 634 C CA . LEU A 1 82 ? 18.422 -9.240 -23.016 1.00 90.69 82 LEU A CA 1
ATOM 635 C C . LEU A 1 82 ? 19.175 -10.253 -22.139 1.00 90.69 82 LEU A C 1
ATOM 637 O O . LEU A 1 82 ? 18.722 -11.390 -22.002 1.00 90.69 82 LEU A O 1
ATOM 641 N N . GLY A 1 83 ? 20.297 -9.852 -21.537 1.00 90.50 83 GLY A N 1
ATOM 642 C CA . GLY A 1 83 ? 21.110 -10.710 -20.674 1.00 90.50 83 GLY A CA 1
ATOM 643 C C . GLY A 1 83 ? 21.905 -11.782 -21.427 1.00 90.50 83 GLY A C 1
ATOM 644 O O . GLY A 1 83 ? 22.199 -12.824 -20.849 1.00 90.50 83 GLY A O 1
ATOM 645 N N . ALA A 1 84 ? 22.247 -11.551 -22.698 1.00 91.00 84 ALA A N 1
ATOM 646 C CA . ALA A 1 84 ? 22.985 -12.499 -23.536 1.00 91.00 84 ALA A CA 1
ATOM 647 C C . ALA A 1 84 ? 24.070 -11.809 -24.372 1.00 91.00 84 ALA A C 1
ATOM 649 O O . 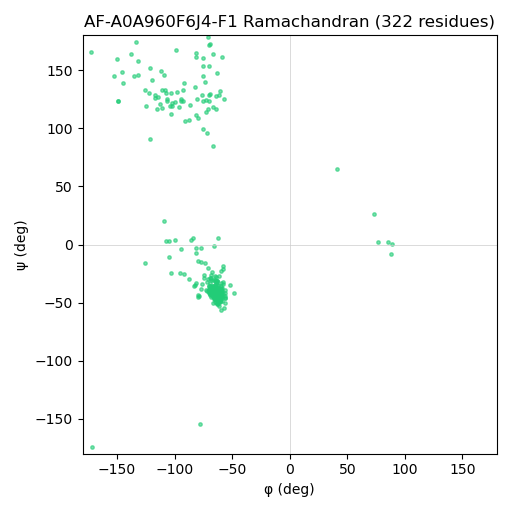ALA A 1 84 ? 24.089 -10.583 -24.499 1.00 91.00 84 ALA A O 1
ATOM 650 N N . SER A 1 85 ? 25.004 -12.594 -24.917 1.00 90.88 85 SER A N 1
ATOM 651 C CA . SER A 1 85 ? 26.060 -12.054 -25.774 1.00 90.88 85 SER A CA 1
ATOM 652 C C . SER A 1 85 ? 25.487 -11.596 -27.119 1.00 90.88 85 SER A C 1
ATOM 654 O O . SER A 1 85 ? 24.467 -12.107 -27.580 1.00 90.88 85 SER A O 1
ATOM 656 N N . ALA A 1 86 ? 26.143 -10.630 -27.767 1.00 87.31 86 ALA A N 1
ATOM 657 C CA . ALA A 1 86 ? 25.717 -10.186 -29.092 1.00 87.31 86 ALA A CA 1
ATOM 658 C C . ALA A 1 86 ? 25.740 -11.341 -30.107 1.00 87.31 86 ALA A C 1
ATOM 660 O O . ALA A 1 86 ? 24.811 -11.464 -30.898 1.00 87.31 86 ALA A O 1
ATOM 661 N N . ASP A 1 87 ? 26.744 -12.216 -30.034 1.00 88.69 87 ASP A N 1
ATOM 662 C CA . ASP A 1 87 ? 26.908 -13.341 -30.957 1.00 88.69 87 ASP A CA 1
ATOM 663 C C . ASP A 1 87 ? 25.766 -14.364 -30.853 1.00 88.69 87 ASP A C 1
ATOM 665 O O . ASP A 1 87 ? 25.347 -14.908 -31.872 1.00 88.69 87 ASP A O 1
ATOM 669 N N . ASP A 1 88 ? 25.215 -14.578 -29.652 1.00 90.38 88 ASP A N 1
ATOM 670 C CA . ASP A 1 88 ? 24.081 -15.491 -29.437 1.00 90.38 88 ASP A CA 1
ATOM 671 C C . ASP A 1 88 ? 22.748 -14.913 -29.938 1.00 90.38 88 ASP A C 1
ATOM 673 O O . ASP A 1 88 ? 21.817 -15.655 -30.254 1.00 90.38 88 ASP A O 1
ATOM 677 N N . LEU A 1 89 ? 22.643 -13.582 -29.985 1.00 89.62 89 LEU A N 1
ATOM 678 C CA . LEU A 1 89 ? 21.427 -12.860 -30.362 1.00 89.62 89 LEU A CA 1
ATOM 679 C C . LEU A 1 89 ? 21.365 -12.550 -31.862 1.00 89.62 89 LEU A C 1
ATOM 681 O O . LEU A 1 89 ? 20.284 -12.372 -32.419 1.00 89.62 89 LEU A O 1
ATOM 685 N N . ILE A 1 90 ? 22.502 -12.468 -32.550 1.00 92.00 90 ILE A N 1
ATOM 686 C CA . ILE A 1 90 ? 22.514 -12.217 -33.994 1.00 92.00 90 ILE A CA 1
ATOM 687 C C . ILE A 1 90 ? 21.846 -13.389 -34.732 1.00 92.00 90 ILE A C 1
ATOM 689 O O . ILE A 1 90 ? 22.198 -14.555 -34.579 1.00 92.00 90 ILE A O 1
ATOM 693 N N . GLY A 1 91 ? 20.877 -13.068 -35.589 1.00 88.94 91 GLY A N 1
ATOM 694 C CA . GLY A 1 91 ? 20.136 -14.019 -36.415 1.00 88.94 91 GLY A CA 1
ATOM 695 C C . GLY A 1 91 ? 18.892 -14.627 -35.758 1.00 88.94 91 GLY A C 1
ATOM 696 O O . GLY A 1 91 ? 18.115 -15.283 -36.468 1.00 88.94 91 GLY A O 1
ATOM 697 N N . THR A 1 92 ? 18.663 -14.400 -34.462 1.00 90.88 92 THR A N 1
ATOM 698 C CA . THR A 1 92 ? 17.408 -14.773 -33.788 1.00 90.88 92 THR A CA 1
ATOM 699 C C . THR A 1 92 ? 16.283 -13.810 -34.166 1.00 90.88 92 THR A C 1
ATOM 701 O O . THR A 1 92 ? 16.536 -12.726 -34.698 1.00 90.88 92 THR A O 1
ATOM 704 N N . ASP A 1 93 ? 15.034 -14.233 -33.975 1.00 90.50 93 ASP A N 1
ATOM 705 C CA . ASP A 1 93 ? 13.872 -13.373 -34.202 1.00 90.50 93 ASP A CA 1
ATOM 706 C C . ASP A 1 93 ? 13.676 -12.455 -32.988 1.00 90.50 93 ASP A C 1
ATOM 708 O O . ASP A 1 93 ? 13.603 -12.927 -31.854 1.00 90.50 93 ASP A O 1
ATOM 712 N N . LEU A 1 94 ? 13.621 -11.138 -33.203 1.00 86.69 94 LEU A N 1
ATOM 713 C CA . LEU A 1 94 ? 13.417 -10.197 -32.099 1.00 86.69 94 LEU A CA 1
ATOM 714 C C . LEU A 1 94 ? 11.996 -10.298 -31.527 1.00 86.69 94 LEU A C 1
ATOM 716 O O . LEU A 1 94 ? 11.796 -10.031 -30.342 1.00 8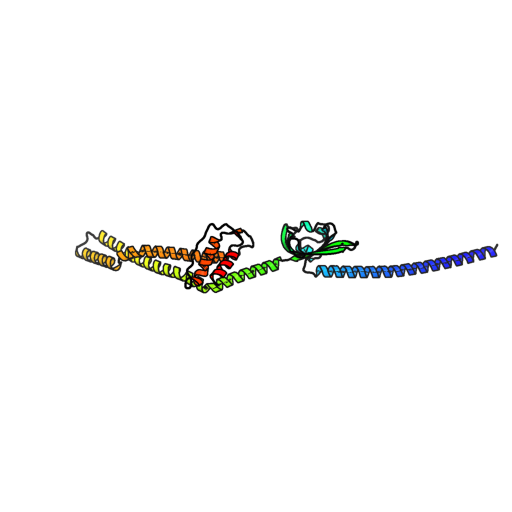6.69 94 LEU A O 1
ATOM 720 N N . GLU A 1 95 ? 11.013 -10.680 -32.345 1.00 85.38 95 GLU A N 1
ATOM 721 C CA . GLU A 1 95 ? 9.620 -10.772 -31.904 1.00 85.38 95 GLU A CA 1
ATOM 722 C C . GLU A 1 95 ? 9.406 -11.902 -30.887 1.00 85.38 95 GLU A C 1
ATOM 724 O O . GLU A 1 95 ? 8.528 -11.773 -30.034 1.00 85.38 95 GLU A O 1
ATOM 729 N N . ASP A 1 96 ? 10.263 -12.933 -30.872 1.00 84.88 96 ASP A N 1
ATOM 730 C CA . ASP A 1 96 ? 10.241 -14.007 -29.862 1.00 84.88 96 ASP A CA 1
ATOM 731 C C . ASP A 1 96 ? 10.443 -13.476 -28.428 1.00 84.88 96 ASP A C 1
ATOM 733 O O . ASP A 1 96 ? 10.036 -14.108 -27.449 1.00 84.88 96 ASP A O 1
ATOM 737 N N . HIS A 1 97 ? 11.050 -12.294 -28.293 1.00 80.38 97 HIS A N 1
ATOM 738 C CA . HIS A 1 97 ? 11.301 -11.637 -27.015 1.00 80.38 97 HIS A CA 1
ATOM 739 C C . HIS A 1 97 ? 10.211 -10.630 -26.617 1.00 80.38 97 HIS A C 1
ATOM 741 O O . HIS A 1 97 ? 10.284 -10.070 -25.524 1.00 80.38 97 HIS A O 1
ATOM 747 N N . ILE A 1 98 ? 9.202 -10.374 -27.456 1.00 80.38 98 ILE A N 1
ATOM 748 C CA . ILE A 1 98 ? 8.152 -9.378 -27.192 1.00 80.38 98 ILE A CA 1
ATOM 749 C C . ILE A 1 98 ? 6.872 -10.094 -26.751 1.00 80.38 98 ILE A C 1
ATOM 751 O O . ILE A 1 98 ? 6.220 -10.779 -27.532 1.00 80.38 98 ILE A O 1
ATOM 755 N N . ILE A 1 99 ? 6.481 -9.908 -25.491 1.00 66.56 99 ILE A N 1
ATOM 756 C CA . ILE A 1 99 ? 5.371 -10.658 -24.880 1.00 66.56 99 ILE A CA 1
ATOM 757 C C . ILE A 1 99 ? 4.012 -10.036 -25.218 1.00 66.56 99 ILE A C 1
ATOM 759 O O . ILE A 1 99 ? 3.023 -10.743 -25.400 1.00 66.56 99 ILE A O 1
ATOM 763 N N . GLU A 1 100 ? 3.946 -8.706 -25.309 1.00 63.38 100 GLU A N 1
ATOM 764 C CA . GLU A 1 100 ? 2.698 -7.985 -25.552 1.00 63.38 100 GLU A CA 1
ATOM 765 C C . GLU A 1 100 ? 2.982 -6.699 -26.338 1.00 63.38 100 GLU A C 1
ATOM 767 O O . GLU A 1 100 ? 3.774 -5.866 -25.906 1.00 63.38 100 GLU A O 1
ATOM 772 N N . SER A 1 101 ? 2.347 -6.526 -27.500 1.00 53.38 101 SER A N 1
ATOM 773 C CA . SER A 1 101 ? 2.488 -5.329 -28.338 1.00 53.38 101 SER A CA 1
ATOM 774 C C . SER A 1 101 ? 1.118 -4.717 -28.610 1.00 53.38 101 SER A C 1
ATOM 776 O O . SER A 1 101 ? 0.244 -5.344 -29.214 1.00 53.38 101 SER A O 1
ATOM 778 N N . ARG A 1 102 ? 0.912 -3.466 -28.181 1.00 51.84 102 ARG A N 1
ATOM 779 C CA . ARG A 1 102 ? -0.194 -2.633 -28.676 1.00 51.84 102 ARG A CA 1
ATOM 780 C C . ARG A 1 102 ? 0.322 -1.814 -29.861 1.00 51.84 102 ARG A C 1
ATOM 782 O O . ARG A 1 102 ? 1.393 -1.227 -29.796 1.00 51.84 102 ARG A O 1
ATOM 789 N N . ARG A 1 103 ? -0.426 -1.769 -30.968 1.00 42.03 103 ARG A N 1
ATOM 790 C CA . ARG A 1 103 ? -0.015 -1.006 -32.161 1.00 42.03 103 ARG A CA 1
ATOM 791 C C . ARG A 1 103 ? -0.006 0.503 -31.867 1.00 42.03 103 ARG A C 1
ATOM 793 O O . ARG A 1 103 ? -1.057 1.082 -31.612 1.00 42.03 103 ARG A O 1
ATOM 800 N N . GLY A 1 104 ? 1.166 1.126 -31.979 1.00 53.75 104 GLY A N 1
ATOM 801 C CA . GLY A 1 104 ? 1.415 2.569 -31.876 1.00 53.75 104 GLY A CA 1
ATOM 802 C C . GLY A 1 104 ? 2.874 2.893 -32.236 1.00 53.75 104 GLY A C 1
ATOM 803 O O . GLY A 1 104 ? 3.695 1.986 -32.315 1.00 53.75 104 GLY A O 1
ATOM 804 N N . SER A 1 105 ? 3.225 4.165 -32.485 1.00 54.91 105 SER A N 1
ATOM 805 C CA . SER A 1 105 ? 4.612 4.544 -32.856 1.00 54.91 105 SER A CA 1
ATOM 806 C C . SER A 1 105 ? 5.605 4.436 -31.687 1.00 54.91 105 SER A C 1
ATOM 808 O O . SER A 1 105 ? 6.813 4.388 -31.909 1.00 54.91 105 SER A O 1
ATOM 810 N N . ARG A 1 106 ? 5.096 4.430 -30.451 1.00 66.50 106 ARG A N 1
ATOM 811 C CA . ARG A 1 106 ? 5.849 4.262 -29.209 1.00 66.50 106 ARG A CA 1
ATOM 812 C C . ARG A 1 106 ? 4.935 3.562 -28.208 1.00 66.50 106 ARG A C 1
ATOM 814 O O . ARG A 1 106 ? 3.814 4.025 -27.995 1.00 66.50 106 ARG A O 1
ATOM 821 N N . THR A 1 107 ? 5.339 2.427 -27.652 1.00 80.50 107 THR A N 1
ATOM 822 C CA . THR A 1 107 ? 4.464 1.618 -26.786 1.00 80.50 107 THR A CA 1
ATOM 823 C C . THR A 1 107 ? 5.265 0.956 -25.674 1.00 80.50 107 THR A C 1
ATOM 825 O O . THR A 1 107 ? 6.384 0.507 -25.903 1.00 80.50 107 THR A O 1
ATOM 828 N N . GLU A 1 108 ? 4.706 0.935 -24.464 1.00 85.50 108 GLU A N 1
ATOM 829 C CA . GLU A 1 108 ? 5.263 0.162 -23.353 1.00 85.50 108 GLU A CA 1
ATOM 830 C C . GLU A 1 108 ? 4.943 -1.317 -23.565 1.00 85.50 108 GLU A C 1
ATOM 832 O O . GLU A 1 108 ? 3.778 -1.687 -23.724 1.00 85.50 108 GLU A O 1
ATOM 837 N N . VAL A 1 109 ? 5.981 -2.144 -23.595 1.00 87.12 109 VAL A N 1
ATOM 838 C CA . VAL A 1 109 ? 5.891 -3.589 -23.811 1.00 87.12 109 VAL A CA 1
ATOM 839 C C . VAL A 1 109 ? 6.718 -4.311 -22.756 1.00 87.12 109 VAL A C 1
ATOM 841 O O . VAL A 1 109 ? 7.638 -3.735 -22.172 1.00 87.12 109 VAL A O 1
ATOM 844 N N . LEU A 1 110 ? 6.398 -5.579 -22.515 1.00 87.88 110 LEU A N 1
ATOM 845 C CA . LEU A 1 110 ? 7.256 -6.462 -21.734 1.00 87.88 110 LEU A CA 1
ATOM 846 C C . LEU A 1 110 ? 8.189 -7.207 -22.683 1.00 87.88 110 LEU A C 1
ATOM 848 O O . LEU A 1 110 ? 7.739 -7.869 -23.624 1.00 87.88 110 LEU A O 1
ATOM 852 N N . LEU A 1 111 ? 9.483 -7.066 -22.428 1.00 89.50 111 LEU A N 1
ATOM 853 C CA . LEU A 1 111 ? 10.546 -7.713 -23.174 1.00 89.50 111 LEU A CA 1
ATOM 854 C C . LEU A 1 111 ? 11.145 -8.830 -22.321 1.00 89.50 111 LEU A C 1
ATOM 856 O O . LEU A 1 111 ? 11.576 -8.594 -21.193 1.00 89.50 111 LEU A O 1
ATOM 860 N N . ARG A 1 112 ? 11.151 -10.050 -22.854 1.00 90.56 112 ARG A N 1
ATOM 861 C CA . ARG A 1 112 ? 11.652 -11.242 -22.172 1.00 90.56 112 ARG A CA 1
ATOM 862 C C . ARG A 1 112 ? 13.152 -11.396 -22.383 1.00 90.56 112 ARG A C 1
ATOM 864 O O . ARG A 1 112 ? 13.611 -11.563 -23.515 1.00 90.56 112 ARG A O 1
ATOM 871 N N . ARG A 1 113 ? 13.909 -11.402 -21.289 1.00 91.50 113 ARG A N 1
ATOM 872 C CA . ARG A 1 113 ? 15.331 -11.762 -21.277 1.00 91.50 113 ARG A CA 1
ATOM 873 C C . ARG A 1 113 ? 15.530 -13.239 -21.606 1.00 91.50 113 ARG A C 1
ATOM 875 O O . ARG A 1 113 ? 14.612 -14.050 -21.496 1.00 91.50 113 ARG A O 1
ATOM 882 N N . VAL A 1 114 ? 16.759 -13.609 -21.954 1.00 89.62 114 VAL A N 1
ATOM 883 C CA . VAL A 1 114 ? 17.118 -15.006 -22.256 1.00 89.62 114 VAL A CA 1
ATOM 884 C C . VAL A 1 114 ? 16.963 -15.927 -21.037 1.00 89.62 114 VAL A C 1
ATOM 886 O O . VAL A 1 114 ? 16.644 -17.102 -21.197 1.00 89.62 114 VAL A O 1
ATOM 889 N N . ASP A 1 115 ? 17.110 -15.398 -19.820 1.00 88.88 115 ASP A N 1
ATOM 890 C CA . ASP A 1 115 ? 16.872 -16.133 -18.568 1.00 88.88 115 ASP A CA 1
ATOM 891 C C . ASP A 1 115 ? 15.379 -16.313 -18.216 1.00 88.88 115 ASP A C 1
ATOM 893 O O . ASP A 1 115 ? 15.052 -16.985 -17.237 1.00 88.88 115 ASP A O 1
ATOM 897 N N . GLY A 1 116 ? 14.474 -15.743 -19.018 1.00 86.75 116 GLY A N 1
ATOM 898 C CA . GLY A 1 116 ? 13.028 -15.805 -18.824 1.00 86.75 116 GLY A CA 1
ATOM 899 C C . GLY A 1 116 ? 12.445 -14.695 -17.948 1.00 86.75 116 GLY A C 1
ATOM 900 O O . GLY A 1 116 ? 11.232 -14.687 -17.751 1.00 86.75 116 GLY A O 1
ATOM 901 N N . THR A 1 117 ? 13.255 -13.765 -17.432 1.00 89.00 117 THR A N 1
ATOM 902 C CA . THR A 1 117 ? 12.743 -12.589 -16.712 1.00 89.00 117 THR A CA 1
ATOM 903 C C . THR A 1 117 ? 12.163 -11.547 -17.668 1.00 89.00 117 THR A C 1
ATOM 905 O O . THR A 1 117 ? 12.667 -11.340 -18.772 1.00 89.00 117 THR A O 1
ATOM 908 N N . ASP A 1 118 ? 11.102 -10.865 -17.239 1.00 90.00 118 ASP A N 1
ATOM 909 C CA . ASP A 1 118 ? 10.399 -9.880 -18.058 1.00 90.00 118 ASP A CA 1
ATOM 910 C C . ASP A 1 118 ? 10.783 -8.457 -17.618 1.00 90.00 118 ASP A C 1
ATOM 912 O O . ASP A 1 118 ? 10.749 -8.124 -16.432 1.00 90.00 118 ASP A O 1
ATOM 916 N N . VAL A 1 119 ? 11.147 -7.606 -18.579 1.00 90.62 119 VAL A N 1
ATOM 917 C CA . VAL A 1 119 ? 11.556 -6.214 -18.349 1.00 90.62 119 VAL A CA 1
ATOM 918 C C . VAL A 1 119 ? 10.573 -5.270 -19.032 1.00 90.62 119 VAL A C 1
ATOM 920 O O . VAL A 1 119 ? 10.317 -5.423 -20.231 1.00 90.62 119 VAL A O 1
ATOM 923 N N . PRO A 1 120 ? 10.032 -4.263 -18.326 1.00 90.25 120 PRO A N 1
ATOM 924 C CA . PRO A 1 120 ? 9.214 -3.242 -18.958 1.00 90.25 120 PRO A CA 1
ATOM 925 C C . PRO A 1 120 ? 10.091 -2.301 -19.783 1.00 90.25 120 PRO A C 1
ATOM 927 O O . PRO A 1 120 ? 11.018 -1.682 -19.262 1.00 90.25 120 PRO A O 1
ATOM 930 N N . VAL A 1 121 ? 9.777 -2.154 -21.068 1.00 91.69 121 VAL A N 1
ATOM 931 C CA . VAL A 1 121 ? 10.519 -1.271 -21.972 1.00 91.69 121 VAL A CA 1
ATOM 932 C C . VAL A 1 121 ? 9.585 -0.379 -22.776 1.00 91.69 121 VAL A C 1
ATOM 934 O O . VAL A 1 121 ? 8.494 -0.778 -23.179 1.00 91.69 121 VAL A O 1
ATOM 937 N N . LEU A 1 122 ? 10.030 0.842 -23.054 1.00 90.69 122 LEU A N 1
ATOM 938 C CA . LEU A 1 122 ? 9.395 1.720 -24.026 1.00 90.69 122 LEU A CA 1
ATOM 939 C C . LEU A 1 122 ? 9.986 1.434 -25.403 1.00 90.69 122 LEU A C 1
ATOM 941 O O . LEU A 1 122 ? 11.129 1.803 -25.673 1.00 90.69 122 LEU A O 1
ATOM 945 N N . LEU A 1 123 ? 9.204 0.788 -26.264 1.00 90.38 123 LEU A N 1
ATOM 946 C CA . LEU A 1 123 ? 9.632 0.360 -27.589 1.00 90.38 123 LEU A CA 1
ATOM 947 C C . LEU A 1 123 ? 9.191 1.363 -28.659 1.00 90.38 123 LEU A C 1
ATOM 949 O O . LEU A 1 123 ? 8.029 1.773 -28.715 1.00 90.38 123 LEU A O 1
ATOM 953 N N . SER A 1 124 ? 10.125 1.745 -29.525 1.00 88.62 124 SER A N 1
ATOM 954 C CA . SER A 1 124 ? 9.896 2.547 -30.727 1.00 88.62 124 SER A CA 1
ATOM 955 C C . SER A 1 124 ? 10.466 1.813 -31.931 1.00 88.62 124 SER A C 1
ATOM 957 O O . SER A 1 124 ? 11.610 1.367 -31.894 1.00 88.62 124 SER A O 1
ATOM 959 N N . VAL A 1 125 ? 9.695 1.733 -33.014 1.00 88.62 125 VAL A N 1
ATOM 960 C CA . VAL A 1 125 ? 10.090 1.014 -34.233 1.00 88.62 125 VAL A CA 1
ATOM 961 C C . VAL A 1 125 ? 10.073 1.970 -35.410 1.00 88.62 125 VAL A C 1
ATOM 963 O O . VAL A 1 125 ? 9.103 2.695 -35.624 1.00 88.62 125 VAL A O 1
ATOM 966 N N . SER A 1 126 ? 11.154 1.978 -36.178 1.00 87.88 126 SER A N 1
ATOM 967 C CA . SER A 1 126 ? 11.281 2.793 -37.383 1.00 87.88 126 SER A CA 1
ATOM 968 C C . SER A 1 126 ? 11.871 1.969 -38.518 1.00 87.88 126 SER A C 1
ATOM 970 O O . SER A 1 126 ? 12.706 1.102 -38.293 1.00 87.88 126 SER A O 1
ATOM 972 N N . SER A 1 127 ? 11.440 2.220 -39.750 1.00 87.81 127 SER A N 1
ATOM 973 C CA . SER A 1 127 ? 11.985 1.540 -40.925 1.00 87.81 127 SER A CA 1
ATOM 974 C C . SER A 1 127 ? 13.144 2.333 -41.521 1.00 87.81 127 SER A C 1
ATOM 976 O O . SER A 1 127 ? 13.038 3.548 -41.693 1.00 87.81 127 SER A O 1
ATOM 978 N N . THR A 1 128 ? 14.199 1.642 -41.937 1.00 85.44 128 THR A N 1
ATOM 979 C CA . THR A 1 128 ? 15.314 2.201 -42.707 1.00 85.44 128 THR A CA 1
ATOM 980 C C . THR A 1 128 ? 15.666 1.298 -43.893 1.00 85.44 128 THR A C 1
ATOM 982 O O . THR A 1 128 ? 15.099 0.216 -44.065 1.00 85.44 128 THR A O 1
ATOM 985 N N . ARG A 1 129 ? 16.587 1.743 -44.751 1.00 81.94 129 ARG A N 1
ATOM 986 C CA . ARG A 1 129 ? 17.190 0.893 -45.786 1.00 81.94 129 ARG A CA 1
ATOM 987 C C . ARG A 1 129 ? 18.499 0.316 -45.255 1.00 81.94 129 ARG A C 1
ATOM 989 O O . ARG A 1 129 ? 19.366 1.069 -44.824 1.00 81.94 129 ARG A O 1
ATOM 996 N N . GLY A 1 130 ? 18.621 -1.007 -45.286 1.00 69.75 130 GLY A N 1
ATOM 997 C CA . GLY A 1 130 ? 19.851 -1.725 -44.977 1.00 69.75 130 GLY A CA 1
ATOM 998 C C . GLY A 1 130 ? 20.932 -1.521 -46.043 1.00 69.75 130 GLY A C 1
ATOM 999 O O . GLY A 1 130 ? 20.690 -0.947 -47.107 1.00 69.75 130 GLY A O 1
ATOM 1000 N N . VAL A 1 131 ? 22.136 -2.024 -45.756 1.00 64.19 131 VAL A N 1
ATOM 1001 C CA . VAL A 1 131 ? 23.331 -1.908 -46.620 1.00 64.19 131 VAL A CA 1
ATOM 1002 C C . VAL A 1 131 ? 23.132 -2.586 -47.986 1.00 64.19 131 VAL A C 1
ATOM 1004 O O . VAL A 1 131 ? 23.706 -2.166 -48.986 1.00 64.19 131 VAL A O 1
ATOM 1007 N N . ASP A 1 132 ? 22.269 -3.598 -48.053 1.00 67.75 132 ASP A N 1
ATOM 1008 C CA . ASP A 1 132 ? 21.884 -4.320 -49.270 1.00 67.75 132 ASP A CA 1
ATOM 1009 C C . ASP A 1 132 ? 20.726 -3.654 -50.046 1.00 67.75 132 ASP A C 1
ATOM 1011 O O . ASP A 1 132 ? 20.237 -4.197 -51.041 1.00 67.75 132 ASP A O 1
ATOM 1015 N N . GLY A 1 133 ? 20.261 -2.487 -49.587 1.00 71.94 133 GLY A N 1
ATOM 1016 C CA . GLY A 1 133 ? 19.122 -1.763 -50.147 1.00 71.94 133 GLY A CA 1
ATOM 1017 C C . GLY A 1 133 ? 17.753 -2.335 -49.768 1.00 71.94 133 GLY A C 1
ATOM 1018 O O . GLY A 1 133 ? 16.739 -1.799 -50.225 1.00 71.94 133 GLY A O 1
ATOM 1019 N N . ARG A 1 134 ? 17.689 -3.392 -48.944 1.00 80.12 134 ARG A N 1
ATOM 1020 C CA . ARG A 1 134 ? 16.427 -3.961 -48.449 1.00 80.12 134 ARG A CA 1
ATOM 1021 C C . ARG A 1 134 ? 15.898 -3.171 -47.257 1.00 80.12 134 ARG A C 1
ATOM 1023 O O . ARG A 1 134 ? 16.613 -2.399 -46.626 1.00 80.12 134 ARG A O 1
ATOM 1030 N N . MET A 1 135 ? 14.613 -3.341 -46.966 1.00 82.50 135 MET A N 1
ATOM 1031 C CA . MET A 1 135 ? 13.994 -2.733 -45.790 1.00 82.50 135 MET A CA 1
ATOM 1032 C C . MET A 1 135 ? 14.520 -3.416 -44.524 1.00 82.50 135 MET A C 1
ATOM 1034 O O . MET A 1 135 ? 14.482 -4.642 -44.428 1.00 82.50 135 MET A O 1
ATOM 1038 N N . ALA A 1 136 ? 14.991 -2.613 -43.578 1.00 87.50 136 ALA A N 1
ATOM 1039 C CA . ALA A 1 136 ? 15.393 -3.026 -42.242 1.00 87.50 136 ALA A CA 1
ATOM 1040 C C . ALA A 1 136 ? 14.552 -2.263 -41.212 1.00 87.50 136 ALA A C 1
ATOM 1042 O O . ALA A 1 136 ? 14.112 -1.140 -41.480 1.00 87.50 136 ALA A O 1
ATOM 1043 N N . MET A 1 137 ? 14.332 -2.851 -40.042 1.00 89.00 137 MET A N 1
ATOM 1044 C CA . MET A 1 137 ? 13.651 -2.176 -38.935 1.00 89.00 137 MET A CA 1
ATOM 1045 C C . MET A 1 137 ? 14.658 -1.859 -37.839 1.00 89.00 137 MET A C 1
ATOM 1047 O O . MET A 1 137 ? 15.452 -2.709 -37.457 1.00 89.00 137 MET A O 1
ATOM 1051 N N . VAL A 1 138 ? 14.624 -0.629 -37.342 1.00 89.69 138 VAL A N 1
ATOM 1052 C CA . VAL A 1 138 ? 15.378 -0.178 -36.176 1.00 89.69 138 VAL A CA 1
ATOM 1053 C C . VAL A 1 138 ? 14.418 -0.114 -35.000 1.00 89.69 138 VAL A C 1
ATOM 1055 O O . VAL A 1 138 ? 13.446 0.648 -35.017 1.00 89.69 138 VAL A O 1
ATOM 1058 N N . TRP A 1 139 ? 14.721 -0.906 -33.984 1.00 91.56 139 TRP A N 1
ATOM 1059 C CA . TRP A 1 139 ? 13.985 -1.007 -32.739 1.00 91.56 139 TRP A CA 1
ATOM 1060 C C . TRP A 1 139 ? 14.800 -0.327 -31.652 1.00 91.56 139 TRP A C 1
ATOM 1062 O O . TRP A 1 139 ? 15.964 -0.660 -31.439 1.00 91.56 139 TRP A O 1
ATOM 1072 N N . VAL A 1 140 ? 14.190 0.629 -30.968 1.00 91.38 140 VAL A N 1
ATOM 1073 C CA . VAL A 1 140 ? 14.787 1.310 -29.823 1.00 91.38 140 VAL A CA 1
ATOM 1074 C C . VAL A 1 140 ? 13.955 0.962 -28.602 1.00 91.38 140 VAL A C 1
ATOM 1076 O O . VAL A 1 140 ? 12.772 1.298 -28.554 1.00 91.38 140 VAL A O 1
ATOM 1079 N N . ALA A 1 141 ? 14.568 0.285 -27.638 1.00 92.25 141 ALA A N 1
ATOM 1080 C CA . ALA A 1 141 ? 13.969 -0.091 -26.369 1.00 92.25 141 ALA A CA 1
ATOM 1081 C C . ALA A 1 141 ? 14.653 0.677 -25.232 1.00 92.25 141 ALA A C 1
ATOM 1083 O O . ALA A 1 141 ? 15.865 0.583 -25.030 1.00 92.25 141 ALA A O 1
ATOM 1084 N N . THR A 1 142 ? 13.873 1.449 -24.482 1.00 92.06 142 THR A N 1
ATOM 1085 C CA . THR A 1 142 ? 14.339 2.114 -23.259 1.00 92.06 142 THR A CA 1
ATOM 1086 C C . THR A 1 142 ? 13.825 1.337 -22.055 1.00 92.06 142 THR A C 1
ATOM 1088 O O . THR A 1 142 ? 12.614 1.176 -21.925 1.00 92.06 142 THR A O 1
ATOM 1091 N N . ASP A 1 143 ? 14.723 0.867 -21.190 1.00 91.69 143 ASP A N 1
ATOM 1092 C CA . ASP A 1 143 ? 14.362 0.200 -19.934 1.00 91.69 143 ASP A CA 1
ATOM 1093 C C . ASP A 1 143 ? 13.580 1.165 -19.023 1.00 91.69 143 ASP A C 1
ATOM 1095 O O . ASP A 1 143 ? 13.990 2.308 -18.810 1.00 91.69 143 ASP A O 1
ATOM 1099 N N . LEU A 1 144 ? 12.420 0.726 -18.532 1.00 90.31 144 LEU A N 1
ATOM 1100 C CA . LEU A 1 144 ? 11.550 1.497 -17.643 1.00 90.31 144 LEU A CA 1
ATOM 1101 C C . LEU A 1 144 ? 11.617 1.026 -16.188 1.00 90.31 144 LEU A C 1
ATOM 1103 O O . LEU A 1 144 ? 10.877 1.558 -15.365 1.00 90.31 144 LEU A O 1
ATOM 1107 N N . THR A 1 145 ? 12.465 0.052 -15.855 1.00 88.62 145 THR A N 1
ATOM 1108 C CA . THR A 1 145 ? 12.524 -0.566 -14.522 1.00 88.62 145 THR A CA 1
ATOM 1109 C C . THR A 1 145 ? 12.776 0.474 -13.433 1.00 88.62 145 THR A C 1
ATOM 1111 O O . THR A 1 145 ? 11.972 0.613 -12.515 1.00 88.62 145 THR A O 1
ATOM 1114 N N . GLU A 1 146 ? 13.840 1.269 -13.570 1.00 87.75 146 GLU A N 1
ATOM 1115 C CA . GLU A 1 146 ? 14.184 2.315 -12.598 1.00 87.75 146 GLU A CA 1
ATOM 1116 C C . GLU A 1 146 ? 13.101 3.399 -12.524 1.00 87.75 146 GLU A C 1
ATOM 1118 O O . GLU A 1 146 ? 12.703 3.814 -11.437 1.00 87.75 146 GLU A O 1
ATOM 1123 N N . ARG A 1 147 ? 12.557 3.811 -13.678 1.00 87.94 147 ARG A N 1
ATOM 1124 C CA . ARG A 1 147 ? 11.490 4.819 -13.726 1.00 87.94 147 ARG A CA 1
ATOM 1125 C C . ARG A 1 147 ? 10.239 4.340 -12.992 1.00 87.94 147 ARG A C 1
ATOM 1127 O O . ARG A 1 147 ? 9.675 5.094 -12.208 1.00 87.94 147 ARG A O 1
ATOM 1134 N N . ARG A 1 148 ? 9.820 3.093 -13.225 1.00 85.19 148 ARG A N 1
ATOM 1135 C CA . ARG A 1 148 ? 8.662 2.493 -12.551 1.00 85.19 148 ARG A CA 1
ATOM 1136 C C . ARG A 1 148 ? 8.897 2.333 -11.053 1.00 85.19 148 ARG A C 1
ATOM 1138 O O . ARG A 1 148 ? 7.974 2.595 -10.291 1.00 85.19 148 ARG A O 1
ATOM 1145 N N . GLN A 1 149 ? 10.112 1.980 -10.628 1.00 84.56 149 GLN A N 1
ATOM 1146 C CA . GLN A 1 149 ? 10.449 1.912 -9.205 1.00 84.56 149 GLN A CA 1
ATOM 1147 C C . GLN A 1 149 ? 10.342 3.287 -8.535 1.00 84.56 149 GLN A C 1
ATOM 1149 O O . GLN A 1 149 ? 9.691 3.415 -7.506 1.00 84.56 149 GLN A O 1
ATOM 1154 N N . LEU A 1 150 ? 10.897 4.334 -9.152 1.00 86.94 150 LEU A N 1
ATOM 1155 C CA . LEU A 1 150 ? 10.795 5.700 -8.630 1.00 86.94 150 LEU A CA 1
ATOM 1156 C C . LEU A 1 150 ? 9.348 6.210 -8.603 1.00 86.94 150 LEU A C 1
ATOM 1158 O O . LEU A 1 150 ? 8.941 6.867 -7.646 1.00 86.94 150 LEU A O 1
ATOM 1162 N N . GLU A 1 151 ? 8.556 5.915 -9.638 1.00 83.88 151 GLU A N 1
ATOM 1163 C CA . GLU A 1 151 ? 7.124 6.237 -9.663 1.00 83.88 151 GLU A CA 1
ATOM 1164 C C . GLU A 1 151 ? 6.365 5.521 -8.534 1.00 83.88 151 GLU A C 1
ATOM 1166 O O . GLU A 1 151 ? 5.507 6.130 -7.890 1.00 83.88 151 GLU A O 1
ATOM 1171 N N . PHE A 1 152 ? 6.688 4.254 -8.270 1.00 81.06 152 PHE A N 1
ATOM 1172 C CA . PHE A 1 152 ? 6.125 3.482 -7.165 1.00 81.06 152 PHE A CA 1
ATOM 1173 C C . PHE A 1 152 ? 6.502 4.081 -5.802 1.00 81.06 152 PHE A C 1
ATOM 1175 O O . PHE A 1 152 ? 5.616 4.354 -4.987 1.00 81.06 152 PHE A O 1
ATOM 1182 N N . ASP A 1 153 ? 7.788 4.360 -5.583 1.00 80.56 153 ASP A N 1
ATOM 1183 C CA . ASP A 1 153 ? 8.297 4.944 -4.338 1.00 80.56 153 ASP A CA 1
ATOM 1184 C C . ASP A 1 153 ? 7.648 6.312 -4.066 1.00 80.56 153 ASP A C 1
ATOM 1186 O O . ASP A 1 153 ? 7.240 6.612 -2.941 1.00 80.56 153 ASP A O 1
ATOM 1190 N N . LEU A 1 154 ? 7.476 7.129 -5.112 1.00 81.56 154 LEU A N 1
ATOM 1191 C CA . LEU A 1 154 ? 6.803 8.423 -5.017 1.00 81.56 154 LEU A CA 1
ATOM 1192 C C . LEU A 1 154 ? 5.328 8.273 -4.620 1.00 81.56 154 LEU A C 1
ATOM 1194 O O . LEU A 1 154 ? 4.864 8.982 -3.725 1.00 81.56 154 LEU A O 1
ATOM 1198 N N . ARG A 1 155 ? 4.587 7.343 -5.240 1.00 78.06 155 ARG A N 1
ATOM 1199 C CA . ARG A 1 155 ? 3.187 7.065 -4.863 1.00 78.06 155 ARG A CA 1
ATOM 1200 C C . ARG A 1 155 ? 3.084 6.601 -3.412 1.00 78.06 155 ARG A C 1
ATOM 1202 O O . ARG A 1 155 ? 2.167 7.011 -2.701 1.00 78.06 155 ARG A O 1
ATOM 1209 N N . GLN A 1 156 ? 4.022 5.775 -2.952 1.00 74.44 156 GLN A N 1
ATOM 1210 C CA . GLN A 1 156 ? 4.061 5.332 -1.560 1.00 74.44 156 GLN A CA 1
ATOM 1211 C C . GLN A 1 156 ? 4.312 6.503 -0.600 1.00 74.44 156 GLN A C 1
ATOM 1213 O O . GLN A 1 156 ? 3.626 6.616 0.418 1.00 74.44 156 GLN A O 1
ATOM 1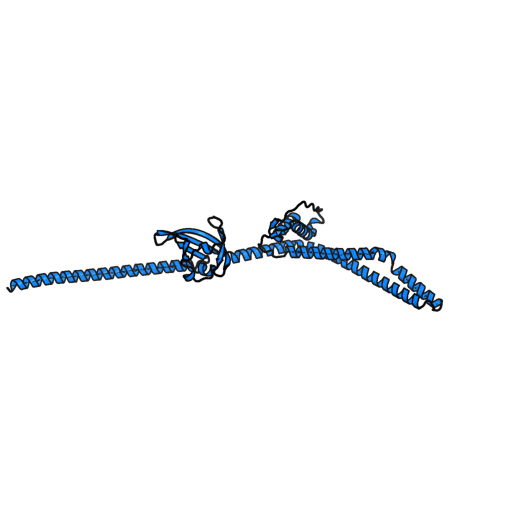218 N N . ALA A 1 157 ? 5.242 7.401 -0.933 1.00 76.06 157 ALA A N 1
ATOM 1219 C CA . ALA A 1 157 ? 5.503 8.601 -0.144 1.00 76.06 157 ALA A CA 1
ATOM 1220 C C . ALA A 1 157 ? 4.264 9.511 -0.054 1.00 76.06 157 ALA A C 1
ATOM 1222 O O . ALA A 1 157 ? 3.926 9.970 1.034 1.00 76.06 157 ALA A O 1
ATOM 1223 N N . GLN A 1 158 ? 3.538 9.701 -1.160 1.00 73.44 158 GLN A N 1
ATOM 1224 C CA . GLN A 1 158 ? 2.302 10.493 -1.191 1.00 73.44 158 GLN A CA 1
ATOM 1225 C C . GLN A 1 158 ? 1.183 9.889 -0.328 1.00 73.44 158 GLN A C 1
ATOM 1227 O O . GLN A 1 158 ? 0.489 10.619 0.381 1.00 73.44 158 GLN A O 1
ATOM 1232 N N . LYS A 1 159 ? 1.021 8.558 -0.325 1.00 69.31 159 LYS A N 1
ATOM 1233 C CA . LYS A 1 159 ? 0.068 7.873 0.571 1.00 69.31 159 LYS A CA 1
ATOM 1234 C C . LYS A 1 159 ? 0.410 8.110 2.041 1.00 69.31 159 LYS A C 1
ATOM 1236 O O . LYS A 1 159 ? -0.470 8.410 2.845 1.00 69.31 159 LYS A O 1
ATOM 1241 N N . LEU A 1 160 ? 1.693 8.008 2.392 1.00 71.12 160 LEU A N 1
ATOM 1242 C CA . LEU A 1 160 ? 2.170 8.261 3.753 1.00 71.12 160 LEU A CA 1
ATOM 1243 C C . LEU A 1 160 ? 2.016 9.731 4.159 1.00 71.12 160 LEU A C 1
ATOM 1245 O O . LEU A 1 160 ? 1.695 10.001 5.311 1.00 71.12 160 LEU A O 1
ATOM 1249 N N . GLU A 1 161 ? 2.196 10.671 3.233 1.00 71.56 161 GLU A N 1
ATOM 1250 C CA . GLU A 1 161 ? 1.950 12.095 3.468 1.00 71.56 161 GLU A CA 1
ATOM 1251 C C . GLU A 1 161 ? 0.463 12.379 3.732 1.00 71.56 161 GLU A C 1
ATOM 1253 O O . GLU A 1 161 ? 0.143 13.064 4.701 1.00 71.56 161 GLU A O 1
ATOM 1258 N N . SER A 1 162 ? -0.449 11.804 2.938 1.00 69.25 162 SER A N 1
ATOM 1259 C CA . SER A 1 162 ? -1.902 11.938 3.134 1.00 69.25 162 SER A CA 1
ATOM 1260 C C . SER A 1 162 ? -2.350 11.384 4.493 1.00 69.25 162 SER A C 1
ATOM 1262 O O . SER A 1 162 ? -3.082 12.045 5.230 1.00 69.25 162 SER A O 1
ATOM 1264 N N . VAL A 1 163 ? -1.832 10.217 4.888 1.00 68.62 163 VAL A N 1
ATOM 1265 C CA . VAL A 1 163 ? -2.026 9.677 6.244 1.00 68.62 163 VAL A CA 1
ATOM 1266 C C . VAL A 1 163 ? -1.384 10.581 7.303 1.00 68.62 163 VAL A C 1
ATOM 1268 O O . VAL A 1 163 ? -1.956 10.783 8.371 1.00 68.62 163 VAL A O 1
ATOM 1271 N N . GLY A 1 164 ? -0.212 11.147 7.013 1.00 69.00 164 GLY A N 1
ATOM 1272 C CA . GLY A 1 164 ? 0.505 12.081 7.877 1.00 69.00 164 GLY A CA 1
ATOM 1273 C C . GLY A 1 164 ? -0.284 13.359 8.167 1.00 69.00 164 GLY A C 1
ATOM 1274 O O . GLY A 1 164 ? -0.290 13.823 9.305 1.00 69.00 164 GLY A O 1
ATOM 1275 N N . GLN A 1 165 ? -1.010 13.893 7.183 1.00 69.12 165 GLN A N 1
ATOM 1276 C CA . GLN A 1 165 ? -1.923 15.023 7.383 1.00 69.12 165 GLN A CA 1
ATOM 1277 C C . GLN A 1 165 ? -3.071 14.664 8.336 1.00 69.12 165 GLN A C 1
ATOM 1279 O O . GLN A 1 165 ? -3.433 15.469 9.192 1.00 69.12 165 GLN A O 1
ATOM 1284 N N . LEU A 1 166 ? -3.573 13.429 8.260 1.00 73.25 166 LEU A N 1
ATOM 1285 C CA . LEU A 1 166 ? -4.592 12.901 9.171 1.00 73.25 166 LEU A CA 1
ATOM 1286 C C . LEU A 1 166 ? -4.017 12.407 10.510 1.00 73.25 166 LEU A C 1
ATOM 1288 O O . LEU A 1 166 ? -4.777 12.005 11.389 1.00 73.25 166 LEU A O 1
ATOM 1292 N N . ALA A 1 167 ? -2.696 12.441 10.716 1.00 73.81 167 ALA A N 1
ATOM 1293 C CA . ALA A 1 167 ? -2.053 11.800 11.864 1.00 73.81 167 ALA A CA 1
ATOM 1294 C C . ALA A 1 167 ? -2.541 12.352 13.209 1.00 73.81 167 ALA A C 1
ATOM 1296 O O . ALA A 1 167 ? -2.745 11.584 14.148 1.00 73.81 167 ALA A O 1
ATOM 1297 N N . ALA A 1 168 ? -2.770 13.666 13.301 1.00 77.44 168 ALA A N 1
ATOM 1298 C CA . ALA A 1 168 ? -3.315 14.285 14.511 1.00 77.44 168 ALA A CA 1
ATOM 1299 C C . ALA A 1 168 ? -4.745 13.788 14.803 1.00 77.44 168 ALA A C 1
ATOM 1301 O O . ALA A 1 168 ? -5.078 13.488 15.952 1.00 77.44 168 ALA A O 1
ATOM 1302 N N . GLY A 1 169 ? -5.567 13.648 13.760 1.00 78.12 169 GLY A N 1
ATOM 1303 C CA . GLY A 1 169 ? -6.934 13.143 13.844 1.00 78.12 169 GLY A CA 1
ATOM 1304 C C . GLY A 1 169 ? -7.002 11.658 14.202 1.00 78.12 169 GLY A C 1
ATOM 1305 O O . GLY A 1 169 ? -7.726 11.278 15.123 1.00 78.12 169 GLY A O 1
ATOM 1306 N N . VAL A 1 170 ? -6.179 10.829 13.557 1.00 82.69 170 VAL A N 1
ATOM 1307 C CA . VAL A 1 170 ? -6.061 9.389 13.840 1.00 82.69 170 VAL A CA 1
ATOM 1308 C C . VAL A 1 170 ? -5.543 9.152 15.258 1.00 82.69 170 VAL A C 1
ATOM 1310 O O . VAL A 1 170 ? -6.111 8.342 15.987 1.00 82.69 170 VAL A O 1
ATOM 1313 N N . ALA A 1 171 ? -4.516 9.888 15.697 1.00 84.75 171 ALA A N 1
ATOM 1314 C CA . ALA A 1 171 ? -4.012 9.793 17.066 1.00 84.75 171 ALA A CA 1
ATOM 1315 C C . ALA A 1 171 ? -5.103 10.135 18.092 1.00 84.75 171 ALA A C 1
ATOM 1317 O O . ALA A 1 171 ? -5.261 9.440 19.095 1.00 84.75 171 ALA A O 1
ATOM 1318 N N . HIS A 1 172 ? -5.900 11.168 17.824 1.00 85.06 172 HIS A N 1
ATOM 1319 C CA . HIS A 1 172 ? -7.021 11.537 18.681 1.00 85.06 172 HIS A CA 1
ATOM 1320 C C . HIS A 1 172 ? -8.127 10.459 18.713 1.00 85.06 172 HIS A C 1
ATOM 1322 O O . HIS A 1 172 ? -8.646 10.128 19.785 1.00 85.06 172 HIS A O 1
ATOM 1328 N N . GLU A 1 173 ? -8.458 9.866 17.563 1.00 87.56 173 GLU A N 1
ATOM 1329 C CA . GLU A 1 173 ? -9.434 8.773 17.443 1.00 87.56 173 GLU A CA 1
ATOM 1330 C C . GLU A 1 173 ? -8.969 7.456 18.082 1.00 87.56 173 GLU A C 1
ATOM 1332 O O . GLU A 1 173 ? -9.814 6.676 18.514 1.00 87.56 173 GLU A O 1
ATOM 1337 N N . ILE A 1 174 ? -7.657 7.220 18.188 1.00 89.56 174 ILE A N 1
ATOM 1338 C CA . ILE A 1 174 ? -7.073 6.091 18.931 1.00 89.56 174 ILE A CA 1
ATOM 1339 C C . ILE A 1 174 ? -7.059 6.378 20.436 1.00 89.56 174 ILE A C 1
ATOM 1341 O O . ILE A 1 174 ? -7.429 5.519 21.234 1.00 89.56 174 ILE A O 1
ATOM 1345 N N . ASN A 1 175 ? -6.664 7.586 20.840 1.00 90.62 175 ASN A N 1
ATOM 1346 C CA . ASN A 1 175 ? -6.528 7.930 22.256 1.00 90.62 175 ASN A CA 1
ATOM 1347 C C . ASN A 1 175 ? -7.867 7.911 23.000 1.00 90.62 175 ASN A C 1
ATOM 1349 O O . ASN A 1 175 ? -7.921 7.505 24.155 1.00 90.62 175 ASN A O 1
ATOM 1353 N N . THR A 1 176 ? -8.957 8.305 22.341 1.00 90.25 176 THR A N 1
ATOM 1354 C CA . THR A 1 176 ? -10.290 8.350 22.960 1.00 90.25 176 THR A CA 1
ATOM 1355 C C . THR A 1 176 ? -10.764 6.979 23.483 1.00 90.25 176 THR A C 1
ATOM 1357 O O . THR A 1 176 ? -11.057 6.870 24.673 1.00 90.25 176 THR A O 1
ATOM 1360 N N . PRO A 1 177 ? -10.829 5.903 22.671 1.00 93.06 177 PRO A N 1
ATOM 1361 C CA . PRO A 1 177 ? -11.188 4.577 23.170 1.00 93.06 177 PRO A CA 1
ATOM 1362 C C . PRO A 1 177 ? -10.164 4.005 24.157 1.00 93.06 177 PRO A C 1
ATOM 1364 O O . PRO A 1 177 ? -10.571 3.286 25.064 1.00 93.06 177 PRO A O 1
ATOM 1367 N N . ILE A 1 178 ? -8.871 4.338 24.035 1.00 95.00 178 ILE A N 1
ATOM 1368 C CA . ILE A 1 178 ? -7.856 3.938 25.027 1.00 95.00 178 ILE A CA 1
ATOM 1369 C C . ILE A 1 178 ? -8.158 4.553 26.395 1.00 95.00 178 ILE A C 1
ATOM 1371 O O . ILE A 1 178 ? -8.060 3.852 27.399 1.00 95.00 178 ILE A O 1
ATOM 1375 N N . GLN A 1 179 ? -8.559 5.825 26.444 1.00 93.56 179 GLN A N 1
ATOM 1376 C CA . GLN A 1 179 ? -8.919 6.476 27.700 1.00 93.56 179 GLN A CA 1
ATOM 1377 C C . GLN A 1 179 ? -10.129 5.793 28.347 1.00 93.56 179 GLN A C 1
ATOM 1379 O O . GLN A 1 179 ? -10.066 5.426 29.513 1.00 93.56 179 GLN A O 1
ATOM 1384 N N . PHE A 1 180 ? -11.187 5.514 27.575 1.00 91.00 180 PHE A N 1
ATOM 1385 C CA . PHE A 1 180 ? -12.358 4.798 28.097 1.00 91.00 180 PHE A CA 1
ATOM 1386 C C . PHE A 1 180 ? -12.025 3.392 28.601 1.00 91.00 180 PHE A C 1
ATOM 1388 O O . PHE A 1 180 ? -12.592 2.952 29.600 1.00 91.00 180 PHE A O 1
ATOM 1395 N N . VAL A 1 181 ? -11.114 2.690 27.921 1.00 96.50 181 VAL A N 1
ATOM 1396 C CA . VAL A 1 181 ? -10.581 1.398 28.370 1.00 96.50 181 VAL A CA 1
ATOM 1397 C C . VAL A 1 181 ? -9.844 1.560 29.694 1.00 96.50 181 VAL A C 1
ATOM 1399 O O . VAL A 1 181 ? -10.118 0.808 30.621 1.00 96.50 181 VAL A O 1
ATOM 1402 N N . ALA A 1 182 ? -8.940 2.535 29.802 1.00 95.69 182 ALA A N 1
ATOM 1403 C CA . ALA A 1 182 ? -8.164 2.769 31.014 1.00 95.69 182 ALA A CA 1
ATOM 1404 C C . ALA A 1 182 ? -9.067 3.092 32.212 1.00 95.69 182 ALA A C 1
ATOM 1406 O O . ALA A 1 182 ? -8.942 2.448 33.250 1.00 95.69 182 ALA A O 1
ATOM 1407 N N . ASP A 1 183 ? -10.017 4.014 32.040 1.00 96.25 183 ASP A N 1
ATOM 1408 C CA . ASP A 1 183 ? -10.951 4.421 33.094 1.00 96.25 183 ASP A CA 1
ATOM 1409 C C . ASP A 1 183 ? -11.837 3.245 33.537 1.00 96.25 183 ASP A C 1
ATOM 1411 O O . ASP A 1 183 ? -12.012 2.999 34.729 1.00 96.25 183 ASP A O 1
ATOM 1415 N N . SER A 1 184 ? -12.349 2.466 32.576 1.00 96.31 184 SER A N 1
ATOM 1416 C CA . SER A 1 184 ? -13.197 1.301 32.860 1.00 96.31 184 SER A CA 1
ATOM 1417 C C . SER A 1 184 ? -12.427 0.188 33.568 1.00 96.31 184 SER A C 1
ATOM 1419 O O . SER A 1 184 ? -12.951 -0.433 34.487 1.00 96.31 184 SER A O 1
ATOM 1421 N N . VAL A 1 185 ? -11.182 -0.069 33.161 1.00 97.19 185 VAL A N 1
ATOM 1422 C CA . VAL A 1 185 ? -10.317 -1.068 33.804 1.00 97.19 185 VAL A CA 1
ATOM 1423 C C . VAL A 1 185 ? -9.928 -0.629 35.214 1.00 97.19 185 VAL A C 1
ATOM 1425 O O . VAL A 1 185 ? -9.873 -1.477 36.100 1.00 97.19 185 VAL A O 1
ATOM 1428 N N . HIS A 1 186 ? -9.691 0.667 35.438 1.00 97.25 186 HIS A N 1
ATOM 1429 C CA . HIS A 1 186 ? -9.405 1.198 36.772 1.00 97.25 186 HIS A CA 1
ATOM 1430 C C . HIS A 1 186 ? -10.595 0.983 37.711 1.00 97.25 186 HIS A C 1
ATOM 1432 O O . HIS A 1 186 ? -10.444 0.330 38.737 1.00 97.25 186 HIS A O 1
ATOM 1438 N N . PHE A 1 187 ? -11.793 1.396 37.282 1.00 96.62 187 PHE A N 1
ATOM 1439 C CA . PHE A 1 187 ? -13.032 1.159 38.024 1.00 96.62 187 PHE A CA 1
ATOM 1440 C C . PHE A 1 187 ? -13.274 -0.330 38.313 1.00 96.62 187 PHE A C 1
ATOM 1442 O O . PHE A 1 187 ? -13.595 -0.697 39.438 1.00 96.62 187 PHE A O 1
ATOM 1449 N N . LEU A 1 188 ? -13.097 -1.207 37.317 1.00 97.19 188 LEU A N 1
ATOM 1450 C CA . LEU A 1 188 ? -13.249 -2.650 37.517 1.00 97.19 188 LEU A CA 1
ATOM 1451 C C . LEU A 1 188 ? -12.226 -3.207 38.516 1.00 97.19 188 LEU A C 1
ATOM 1453 O O . LEU A 1 188 ? -12.550 -4.132 39.254 1.00 97.19 188 LEU A O 1
ATOM 1457 N N . GLY A 1 189 ? -11.006 -2.669 38.539 1.00 96.62 189 GLY A N 1
ATOM 1458 C CA . GLY A 1 189 ? -9.980 -3.037 39.514 1.00 96.62 189 GLY A CA 1
ATOM 1459 C C . GLY A 1 189 ? -10.368 -2.659 40.943 1.00 96.62 189 GLY A C 1
ATOM 1460 O O . GLY A 1 189 ? -10.263 -3.501 41.838 1.00 96.62 189 GLY A O 1
ATOM 1461 N N . ASP A 1 190 ? -10.866 -1.437 41.137 1.00 95.31 190 ASP A N 1
ATOM 1462 C CA . ASP A 1 190 ? -11.359 -0.959 42.434 1.00 95.31 190 ASP A CA 1
ATOM 1463 C C . ASP A 1 190 ? -12.562 -1.802 42.891 1.00 95.31 190 ASP A C 1
ATOM 1465 O O . ASP A 1 190 ? -12.529 -2.401 43.962 1.00 95.31 190 ASP A O 1
ATOM 1469 N N . ALA A 1 191 ? -13.550 -2.001 42.013 1.00 95.38 191 ALA A N 1
ATOM 1470 C CA . ALA A 1 191 ? -14.735 -2.807 42.301 1.00 95.38 191 ALA A CA 1
ATOM 1471 C C . ALA A 1 191 ? -14.406 -4.270 42.652 1.00 95.38 191 ALA A C 1
ATOM 1473 O O . ALA A 1 191 ? -15.016 -4.857 43.543 1.00 95.38 191 ALA A O 1
ATOM 1474 N N . ILE A 1 192 ? -13.441 -4.887 41.959 1.00 96.12 192 ILE A N 1
ATOM 1475 C CA . ILE A 1 192 ? -12.980 -6.242 42.295 1.00 96.12 192 ILE A CA 1
ATOM 1476 C C . ILE A 1 192 ? -12.319 -6.259 43.676 1.00 96.12 192 ILE A C 1
ATOM 1478 O O . ILE A 1 192 ? -12.526 -7.217 44.417 1.00 96.12 192 ILE A O 1
ATOM 1482 N N . THR A 1 193 ? -11.546 -5.229 44.022 1.00 95.50 193 THR A N 1
ATOM 1483 C CA . THR A 1 193 ? -10.898 -5.118 45.337 1.00 95.50 193 THR A CA 1
ATOM 1484 C C . THR A 1 193 ? -11.946 -5.032 46.444 1.00 95.50 193 THR A C 1
ATOM 1486 O O . THR A 1 193 ? -11.932 -5.864 47.348 1.00 95.50 193 THR A O 1
ATOM 1489 N N . ASP A 1 194 ? -12.927 -4.140 46.303 1.00 93.88 194 ASP A N 1
ATOM 1490 C CA . ASP A 1 194 ? -14.007 -3.967 47.282 1.00 93.88 194 ASP A CA 1
ATOM 1491 C C . ASP A 1 194 ? -14.837 -5.251 47.464 1.00 93.88 194 ASP A C 1
ATOM 1493 O O . ASP A 1 194 ? -15.177 -5.649 48.583 1.00 93.88 194 ASP A O 1
ATOM 1497 N N . LEU A 1 195 ? -15.132 -5.957 46.365 1.00 94.00 195 LEU A N 1
ATOM 1498 C CA . LEU A 1 195 ? -15.848 -7.233 46.414 1.00 94.00 195 LEU A CA 1
ATOM 1499 C C . LEU A 1 195 ? -15.026 -8.343 47.082 1.00 94.00 195 LEU A C 1
ATOM 1501 O O . LEU A 1 195 ? -15.597 -9.163 47.805 1.00 94.00 195 LEU A O 1
ATOM 1505 N N . LEU A 1 196 ? -13.713 -8.403 46.845 1.00 94.69 196 LEU A N 1
ATOM 1506 C CA . LEU A 1 196 ? -12.836 -9.387 47.484 1.00 94.69 196 LEU A CA 1
ATOM 1507 C C . LEU A 1 196 ? -12.721 -9.134 48.991 1.00 94.69 196 LEU A C 1
ATOM 1509 O O . LEU A 1 196 ? -12.873 -10.087 49.757 1.00 94.69 196 LEU A O 1
ATOM 1513 N N . ASP A 1 197 ? -12.560 -7.877 49.408 1.00 92.88 197 ASP A N 1
ATOM 1514 C CA . ASP A 1 197 ? -12.525 -7.480 50.821 1.00 92.88 197 ASP A CA 1
ATOM 1515 C C . ASP A 1 197 ? -13.839 -7.840 51.534 1.00 92.88 197 ASP A C 1
ATOM 1517 O O . ASP A 1 197 ? -13.847 -8.352 52.661 1.00 92.88 197 ASP A O 1
ATOM 1521 N N . LEU A 1 198 ? -14.977 -7.641 50.862 1.00 92.19 198 LEU A N 1
ATOM 1522 C CA . LEU A 1 198 ? -16.282 -8.027 51.390 1.00 92.19 198 LEU A CA 1
ATOM 1523 C C . LEU A 1 198 ? -16.432 -9.550 51.506 1.00 92.19 198 LEU A C 1
ATOM 1525 O O . LEU A 1 198 ? -16.950 -10.038 52.514 1.00 92.19 198 LEU A O 1
ATOM 1529 N N . VAL A 1 199 ? -15.993 -10.309 50.496 1.00 92.69 199 VAL A N 1
ATOM 1530 C CA . VAL A 1 199 ? -16.018 -11.780 50.518 1.00 92.69 199 VAL A CA 1
ATOM 1531 C C . VAL A 1 199 ? -15.139 -12.316 51.646 1.00 92.69 199 VAL A C 1
ATOM 1533 O O . VAL A 1 199 ? -15.591 -13.192 52.386 1.00 92.69 199 VAL A O 1
ATOM 1536 N N . GLU A 1 200 ? -13.931 -11.777 51.818 1.00 92.19 200 GLU A N 1
ATOM 1537 C CA . GLU A 1 200 ? -13.025 -12.138 52.911 1.00 92.19 200 GLU A CA 1
ATOM 1538 C C . GLU A 1 200 ? -13.671 -11.834 54.268 1.00 92.19 200 GLU A C 1
ATOM 1540 O O . GLU A 1 200 ? -13.772 -12.719 55.119 1.00 92.19 200 GLU A O 1
ATOM 1545 N N . SER A 1 201 ? -14.238 -10.636 54.451 1.00 88.75 201 SER A N 1
ATOM 1546 C CA . SER A 1 201 ? -14.924 -10.287 55.699 1.00 88.75 201 SER A CA 1
ATOM 1547 C C . SER A 1 201 ? -16.145 -11.177 55.972 1.00 88.75 201 SER A C 1
ATOM 1549 O O . SER A 1 201 ? -16.430 -11.488 57.134 1.00 88.75 201 SER A O 1
ATOM 1551 N N . HIS A 1 202 ? -16.873 -11.603 54.934 1.00 89.00 202 HIS A N 1
ATOM 1552 C CA . HIS A 1 202 ? -17.983 -12.550 55.066 1.00 89.00 202 HIS A CA 1
ATOM 1553 C C . HIS A 1 202 ? -17.508 -13.934 55.516 1.00 89.00 202 HIS A C 1
ATOM 1555 O O . HIS A 1 202 ? -18.156 -14.556 56.364 1.00 89.00 202 HIS A O 1
ATOM 1561 N N . GLN A 1 203 ? -16.385 -14.407 54.973 1.00 88.88 203 GLN A N 1
ATOM 1562 C CA . GLN A 1 203 ? -15.760 -15.668 55.369 1.00 88.88 203 GLN A CA 1
ATOM 1563 C C . GLN A 1 203 ? -15.263 -15.603 56.819 1.00 88.88 203 GLN A C 1
ATOM 1565 O O . GLN A 1 203 ? -15.614 -16.474 57.617 1.00 88.88 203 GLN A O 1
ATOM 1570 N N . GLU A 1 204 ? -14.564 -14.528 57.201 1.00 86.69 204 GLU A N 1
ATOM 1571 C CA . GLU A 1 204 ? -14.106 -14.298 58.577 1.00 86.69 204 GLU A CA 1
ATOM 1572 C C . GLU A 1 204 ? -15.267 -14.312 59.581 1.00 86.69 204 GLU A C 1
ATOM 1574 O O . GLU A 1 204 ? -15.145 -14.868 60.680 1.00 86.69 204 GLU A O 1
ATOM 1579 N N . PHE A 1 205 ? -16.397 -13.690 59.227 1.00 86.69 205 PHE A N 1
ATOM 1580 C CA . PHE A 1 205 ? -17.600 -13.684 60.057 1.00 86.69 205 PHE A CA 1
ATOM 1581 C C . PHE A 1 205 ? -18.197 -15.091 60.198 1.00 86.69 205 PHE A C 1
ATOM 1583 O O . PHE A 1 205 ? -18.519 -15.511 61.311 1.00 86.69 205 PHE A O 1
ATOM 1590 N N . ALA A 1 206 ? -18.306 -15.840 59.096 1.00 85.19 206 ALA A N 1
ATOM 1591 C CA . ALA A 1 206 ? -18.867 -17.190 59.092 1.00 85.19 206 ALA A CA 1
ATOM 1592 C C . ALA A 1 206 ? -18.029 -18.187 59.912 1.00 85.19 206 ALA A C 1
ATOM 1594 O O . ALA A 1 206 ? -18.587 -18.985 60.666 1.00 85.19 206 ALA A O 1
ATOM 1595 N N . GLU A 1 207 ? -16.698 -18.118 59.822 1.00 86.00 207 GLU A N 1
ATOM 1596 C CA . GLU A 1 207 ? -15.782 -18.981 60.586 1.00 86.00 207 GLU A CA 1
ATOM 1597 C C . GLU A 1 207 ? -15.859 -18.751 62.100 1.00 86.00 207 GLU A C 1
ATOM 1599 O O . GLU A 1 207 ? -15.611 -19.657 62.894 1.00 86.00 207 GLU A O 1
ATOM 1604 N N . HIS A 1 208 ? -16.236 -17.540 62.509 1.00 82.44 208 HIS A N 1
ATOM 1605 C CA . HIS A 1 208 ? -16.278 -17.116 63.906 1.00 82.44 208 HIS A CA 1
ATOM 1606 C C . HIS A 1 208 ? -17.714 -16.959 64.423 1.00 82.44 208 HIS A C 1
ATOM 1608 O O . HIS A 1 208 ? -17.950 -16.335 65.457 1.00 82.44 208 HIS A O 1
ATOM 1614 N N . ALA A 1 209 ? -18.680 -17.588 63.745 1.00 75.12 209 ALA A N 1
ATOM 1615 C CA . ALA A 1 209 ? -20.096 -17.576 64.112 1.00 75.12 209 ALA A CA 1
ATOM 1616 C C . ALA A 1 209 ? -20.378 -18.118 65.533 1.00 75.12 209 ALA A C 1
ATOM 1618 O O . ALA A 1 209 ? -21.437 -17.858 66.098 1.00 75.12 209 ALA A O 1
ATOM 1619 N N . THR A 1 210 ? -19.437 -18.866 66.119 1.00 78.25 210 THR A N 1
ATOM 1620 C CA . THR A 1 210 ? -19.499 -19.416 67.486 1.00 78.25 210 THR A CA 1
ATOM 1621 C C . THR A 1 210 ? -18.708 -18.618 68.530 1.00 78.25 210 THR A C 1
ATOM 1623 O O . THR A 1 210 ? -18.604 -19.060 69.673 1.00 78.25 210 THR A O 1
ATOM 1626 N N . SER A 1 211 ? -18.110 -17.482 68.161 1.00 78.25 211 SER A N 1
ATOM 1627 C CA . SER A 1 211 ? -17.362 -16.615 69.083 1.00 78.25 211 SER A CA 1
ATOM 1628 C C . SER A 1 211 ? -18.274 -15.886 70.082 1.00 78.25 211 SER A C 1
ATOM 1630 O O . SER A 1 211 ? -19.500 -15.937 69.991 1.00 78.25 211 SER A O 1
ATOM 1632 N N . GLU A 1 212 ? -17.684 -15.215 71.075 1.00 79.69 212 GLU A N 1
ATOM 1633 C CA . GLU A 1 212 ? -18.452 -14.450 72.061 1.00 79.69 212 GLU A CA 1
ATOM 1634 C C . GLU A 1 212 ? -19.224 -13.286 71.407 1.00 79.69 212 GLU A C 1
ATOM 1636 O O . GLU A 1 212 ? -18.775 -12.667 70.441 1.00 79.69 212 GLU A O 1
ATOM 1641 N N . LEU A 1 213 ? -20.395 -12.965 71.972 1.00 73.25 213 LEU A N 1
ATOM 1642 C CA . LEU A 1 213 ? -21.307 -11.914 71.493 1.00 73.25 213 LEU A CA 1
ATOM 1643 C C . LEU A 1 213 ? -20.641 -10.547 71.204 1.00 73.25 213 LEU A C 1
ATOM 1645 O O . LEU A 1 213 ? -20.987 -9.959 70.178 1.00 73.25 213 LEU A O 1
ATOM 1649 N N . PRO A 1 214 ? -19.698 -10.027 72.023 1.00 73.38 214 PRO A N 1
ATOM 1650 C CA . PRO A 1 214 ? -19.033 -8.753 71.733 1.00 73.38 214 PRO A CA 1
ATOM 1651 C C . PRO A 1 214 ? -18.205 -8.804 70.443 1.00 73.38 214 PRO A C 1
ATOM 1653 O O . PRO A 1 214 ? -18.289 -7.905 69.612 1.00 73.38 214 PRO A O 1
ATOM 1656 N N . THR A 1 215 ? -17.469 -9.898 70.236 1.00 77.81 215 THR A N 1
ATOM 1657 C CA . THR A 1 215 ? -16.588 -10.104 69.077 1.00 77.81 215 THR A CA 1
ATOM 1658 C C . THR A 1 215 ? -17.382 -10.344 67.793 1.00 77.81 215 THR A C 1
ATOM 1660 O O . THR A 1 215 ? -16.958 -9.950 66.709 1.00 77.81 215 THR A O 1
ATOM 1663 N N . LEU A 1 216 ? -18.555 -10.974 67.908 1.00 81.25 216 LEU A N 1
ATOM 1664 C CA . LEU A 1 216 ? -19.495 -11.142 66.799 1.00 81.25 216 LEU A CA 1
ATOM 1665 C C . LEU A 1 216 ? -20.121 -9.817 66.357 1.00 81.25 216 LEU A C 1
ATOM 1667 O O . LEU A 1 216 ? -20.245 -9.584 65.156 1.00 81.25 216 LEU A O 1
ATOM 1671 N N . SER A 1 217 ? -20.491 -8.949 67.305 1.00 83.69 217 SER A N 1
ATOM 1672 C CA . SER A 1 217 ? -21.075 -7.637 66.994 1.00 83.69 217 SER A CA 1
ATOM 1673 C C . SER A 1 217 ? -20.080 -6.740 66.258 1.00 83.69 217 SER A C 1
ATOM 1675 O O . SER A 1 217 ? -20.427 -6.184 65.223 1.00 83.69 217 SER A O 1
ATOM 1677 N N . GLU A 1 218 ? -18.830 -6.662 66.729 1.00 84.94 218 GLU A N 1
ATOM 1678 C CA . GLU A 1 218 ? -17.775 -5.865 66.078 1.00 84.94 218 GLU A CA 1
ATOM 1679 C C . GLU A 1 218 ? -17.513 -6.314 64.632 1.00 84.94 218 GLU A C 1
ATOM 1681 O O . GLU A 1 218 ? -17.376 -5.489 63.728 1.00 84.94 218 GLU A O 1
ATOM 1686 N N . ARG A 1 219 ? -17.489 -7.630 64.386 1.00 84.12 219 ARG A N 1
ATOM 1687 C CA . ARG A 1 219 ? -17.305 -8.185 63.035 1.00 84.12 219 ARG A CA 1
ATOM 1688 C C . ARG A 1 219 ? -18.514 -7.950 62.136 1.00 84.12 219 ARG A C 1
ATOM 1690 O O . ARG A 1 219 ? -18.338 -7.653 60.958 1.00 84.12 219 ARG A O 1
ATOM 1697 N N . HIS A 1 220 ? -19.725 -8.065 62.680 1.00 87.12 220 HIS A N 1
ATOM 1698 C CA . HIS A 1 220 ? -20.949 -7.743 61.951 1.00 87.12 220 HIS A CA 1
ATOM 1699 C C . HIS A 1 220 ? -20.981 -6.263 61.541 1.00 87.12 220 HIS A C 1
ATOM 1701 O O . HIS A 1 220 ? -21.346 -5.953 60.410 1.00 87.12 220 HIS A O 1
ATOM 1707 N N . ASP A 1 221 ? -20.557 -5.355 62.424 1.00 88.06 221 ASP A N 1
ATOM 1708 C CA . ASP A 1 221 ? -20.505 -3.921 62.131 1.00 88.06 221 ASP A CA 1
ATOM 1709 C C . ASP A 1 221 ? -19.436 -3.590 61.076 1.00 88.06 221 ASP A C 1
ATOM 1711 O O . ASP A 1 221 ? -19.730 -2.848 60.139 1.00 88.06 221 ASP A O 1
ATOM 1715 N N . LYS A 1 222 ? -18.242 -4.205 61.148 1.00 87.62 222 LYS A N 1
ATOM 1716 C CA . LYS A 1 222 ? -17.204 -4.103 60.099 1.00 87.62 222 LYS A CA 1
ATOM 1717 C C . LYS A 1 222 ? -17.738 -4.551 58.734 1.00 87.62 222 LYS A C 1
ATOM 1719 O O . LYS A 1 222 ? -17.545 -3.856 57.742 1.00 87.62 222 LYS A O 1
ATOM 1724 N N . LEU A 1 223 ? -18.433 -5.686 58.691 1.00 88.75 223 LEU A N 1
ATOM 1725 C CA . LEU A 1 223 ? -19.012 -6.228 57.463 1.00 88.75 223 LEU A CA 1
ATOM 1726 C C . LEU A 1 223 ? -20.093 -5.311 56.884 1.00 88.75 223 LEU A C 1
ATOM 1728 O O . LEU A 1 223 ? -20.137 -5.089 55.678 1.00 88.75 223 LEU A O 1
ATOM 1732 N N . ARG A 1 224 ? -20.948 -4.746 57.743 1.00 89.06 224 ARG A N 1
ATOM 1733 C CA . ARG A 1 224 ? -21.965 -3.774 57.328 1.00 89.06 22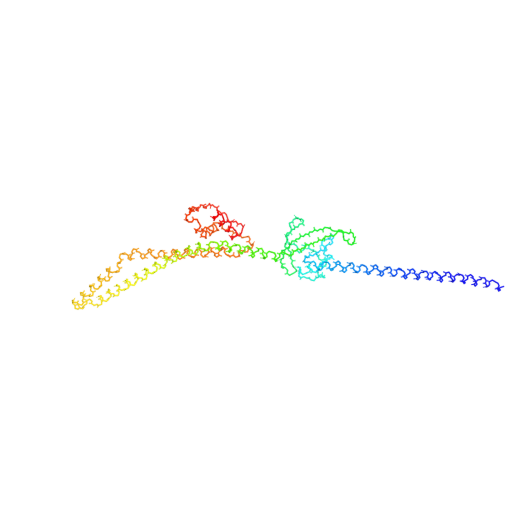4 ARG A CA 1
ATOM 1734 C C . ARG A 1 224 ? -21.349 -2.502 56.760 1.00 89.06 224 ARG A C 1
ATOM 1736 O O . ARG A 1 224 ? -21.896 -1.956 55.809 1.00 89.06 224 ARG A O 1
ATOM 1743 N N . GLN A 1 225 ? -20.246 -2.048 57.352 1.00 89.25 225 GLN A N 1
ATOM 1744 C CA . GLN A 1 225 ? -19.518 -0.875 56.890 1.00 89.25 225 GLN A CA 1
ATOM 1745 C C . GLN A 1 225 ? -18.883 -1.132 55.520 1.00 89.25 225 GLN A C 1
ATOM 1747 O O . GLN A 1 225 ? -19.153 -0.380 54.596 1.00 89.25 225 GLN A O 1
ATOM 1752 N N . LEU A 1 226 ? -18.157 -2.243 55.356 1.00 89.81 226 LEU A N 1
ATOM 1753 C CA . LEU A 1 226 ? -17.581 -2.640 54.064 1.00 89.81 226 LEU A CA 1
ATOM 1754 C C . LEU A 1 226 ? -18.650 -2.791 52.974 1.00 89.81 226 LEU A C 1
ATOM 1756 O O . LEU A 1 226 ? -18.463 -2.317 51.862 1.00 89.81 226 LEU A O 1
ATOM 1760 N N . ALA A 1 227 ? -19.798 -3.398 53.294 1.00 87.19 227 ALA A N 1
ATOM 1761 C CA . ALA A 1 227 ? -20.903 -3.532 52.345 1.00 87.19 227 ALA A CA 1
ATOM 1762 C C . ALA A 1 227 ? -21.523 -2.181 51.944 1.00 87.19 227 ALA A C 1
ATOM 1764 O O . ALA A 1 227 ? -22.024 -2.053 50.828 1.00 87.19 227 ALA A O 1
ATOM 1765 N N . ALA A 1 228 ? -21.522 -1.196 52.848 1.00 88.31 228 ALA A N 1
ATOM 1766 C CA . ALA A 1 228 ? -21.999 0.154 52.564 1.00 88.31 228 ALA A CA 1
ATOM 1767 C C . ALA A 1 228 ? -20.977 0.969 51.757 1.00 88.31 228 ALA A C 1
ATOM 1769 O O . ALA A 1 228 ? -21.376 1.706 50.862 1.00 88.31 228 ALA A O 1
ATOM 1770 N N . ASP A 1 229 ? -19.685 0.817 52.055 1.00 89.44 229 ASP A N 1
ATOM 1771 C CA . ASP A 1 229 ? -18.596 1.517 51.367 1.00 89.44 229 ASP A CA 1
ATOM 1772 C C . ASP A 1 229 ? -18.403 1.000 49.931 1.00 89.44 229 ASP A C 1
ATOM 1774 O O . ASP A 1 229 ? -18.136 1.791 49.032 1.00 89.44 229 ASP A O 1
ATOM 1778 N N . ALA A 1 230 ? -18.602 -0.304 49.709 1.00 89.12 230 ALA A N 1
ATOM 1779 C CA . ALA A 1 230 ? -18.457 -0.944 48.402 1.00 89.12 230 ALA A CA 1
ATOM 1780 C C . ALA A 1 230 ? -19.590 -0.629 47.406 1.00 89.12 230 ALA A C 1
ATOM 1782 O O . ALA A 1 230 ? -19.437 -0.921 46.229 1.00 89.12 230 ALA A O 1
ATOM 1783 N N . ASP A 1 231 ? -20.740 -0.107 47.852 1.00 90.75 231 ASP A N 1
ATOM 1784 C CA . ASP A 1 231 ? -21.919 0.170 47.008 1.00 90.75 231 ASP A CA 1
ATOM 1785 C C . ASP A 1 231 ? -22.211 -0.941 45.968 1.00 90.75 231 ASP A C 1
ATOM 1787 O O . ASP A 1 231 ? -22.094 -0.780 44.750 1.00 90.75 231 ASP A O 1
ATOM 1791 N N . ILE A 1 232 ? -22.557 -2.130 46.471 1.00 90.31 232 ILE A N 1
ATOM 1792 C CA . ILE A 1 232 ? -22.704 -3.346 45.652 1.00 90.31 232 ILE A CA 1
ATOM 1793 C C . ILE A 1 232 ? -23.742 -3.168 44.532 1.00 90.31 232 ILE A C 1
ATOM 1795 O O . ILE A 1 232 ? -23.595 -3.766 43.467 1.00 90.31 232 ILE A O 1
ATOM 1799 N N . GLU A 1 233 ? -24.790 -2.372 44.764 1.00 91.19 233 GLU A N 1
ATOM 1800 C CA . GLU A 1 233 ? -25.824 -2.093 43.762 1.00 91.19 233 GLU A CA 1
ATOM 1801 C C . GLU A 1 233 ? -25.233 -1.298 42.592 1.00 91.19 233 GLU A C 1
ATOM 1803 O O . GLU A 1 233 ? -25.371 -1.718 41.442 1.00 91.19 233 GLU A O 1
ATOM 1808 N N . PHE A 1 234 ? -24.461 -0.245 42.881 1.00 93.25 234 PHE A N 1
ATOM 1809 C CA . PHE A 1 234 ? -23.731 0.505 41.862 1.00 93.25 234 PHE A CA 1
ATOM 1810 C C . PHE A 1 234 ? -22.720 -0.364 41.105 1.00 93.25 234 PHE A C 1
ATOM 1812 O O . PHE A 1 234 ? -22.692 -0.344 39.873 1.00 93.25 234 PHE A O 1
ATOM 1819 N N . ILE A 1 235 ? -21.917 -1.174 41.808 1.00 94.94 235 ILE A N 1
ATOM 1820 C CA . ILE A 1 235 ? -20.957 -2.082 41.159 1.00 94.94 235 ILE A CA 1
ATOM 1821 C C . ILE A 1 235 ? -21.678 -3.068 40.233 1.00 94.94 235 ILE A C 1
ATOM 1823 O O . ILE A 1 235 ? -21.229 -3.295 39.107 1.00 94.94 235 ILE A O 1
ATOM 1827 N N . ALA A 1 236 ? -22.786 -3.661 40.682 1.00 92.81 236 ALA A N 1
ATOM 1828 C CA . ALA A 1 236 ? -23.538 -4.637 39.898 1.00 92.81 236 ALA A CA 1
ATOM 1829 C C . ALA A 1 236 ? -24.136 -4.031 38.617 1.00 92.81 236 ALA A C 1
ATOM 1831 O O . ALA A 1 236 ? -24.225 -4.731 37.604 1.00 92.81 236 ALA A O 1
ATOM 1832 N N . GLU A 1 237 ? -24.512 -2.751 38.644 1.00 94.31 237 GLU A N 1
ATOM 1833 C CA . GLU A 1 237 ? -25.024 -2.023 37.480 1.00 94.31 237 GLU A CA 1
ATOM 1834 C C . GLU A 1 237 ? -23.903 -1.540 36.541 1.00 94.31 237 GLU A C 1
ATOM 1836 O O . GLU A 1 237 ? -23.990 -1.728 35.324 1.00 94.31 237 GLU A O 1
ATOM 1841 N N . GLU A 1 238 ? -22.820 -0.971 37.077 1.00 95.31 238 GLU A N 1
ATOM 1842 C CA . GLU A 1 238 ? -21.778 -0.323 36.271 1.00 95.31 238 GLU A CA 1
ATOM 1843 C C . GLU A 1 238 ? -20.677 -1.268 35.781 1.00 95.31 238 GLU A C 1
ATOM 1845 O O . GLU A 1 238 ? -20.113 -1.040 34.704 1.00 95.31 238 GLU A O 1
ATOM 1850 N N . ALA A 1 239 ? -20.354 -2.341 36.512 1.00 95.62 239 ALA A N 1
ATOM 1851 C CA . ALA A 1 239 ? -19.289 -3.269 36.115 1.00 95.62 239 ALA A CA 1
ATOM 1852 C C . ALA A 1 239 ? -19.546 -3.936 34.748 1.00 95.62 239 ALA A C 1
ATOM 1854 O O . ALA A 1 239 ? -18.627 -3.948 33.918 1.00 95.62 239 ALA A O 1
ATOM 1855 N N . PRO A 1 240 ? -20.764 -4.423 34.428 1.00 95.69 240 PRO A N 1
ATOM 1856 C CA . PRO A 1 240 ? -21.065 -4.929 33.089 1.00 95.69 240 PRO A CA 1
ATOM 1857 C C . PRO A 1 240 ? -20.859 -3.864 32.004 1.00 95.69 240 PRO A C 1
ATOM 1859 O O . PRO A 1 240 ? -20.198 -4.125 30.996 1.00 95.69 240 PRO A O 1
ATOM 1862 N N . ALA A 1 241 ? -21.340 -2.639 32.238 1.00 94.69 241 ALA A N 1
ATOM 1863 C CA . ALA A 1 241 ? -21.194 -1.532 31.297 1.00 94.69 241 ALA A CA 1
ATOM 1864 C C . ALA A 1 241 ? -19.723 -1.117 31.110 1.00 94.69 241 ALA A C 1
ATOM 1866 O O . ALA A 1 241 ? -19.300 -0.769 30.007 1.00 94.69 241 ALA A O 1
ATOM 1867 N N . ALA A 1 242 ? -18.910 -1.140 32.169 1.00 95.94 242 ALA A N 1
ATOM 1868 C CA . ALA A 1 242 ? -17.469 -0.885 32.105 1.00 95.94 242 ALA A CA 1
ATOM 1869 C C . ALA A 1 242 ? -16.732 -1.956 31.283 1.00 95.94 242 ALA A C 1
ATOM 1871 O O . ALA A 1 242 ? -15.871 -1.639 30.455 1.00 95.94 242 ALA A O 1
ATOM 1872 N N . LEU A 1 243 ? -17.105 -3.228 31.439 1.00 95.06 243 LEU A N 1
ATOM 1873 C CA . LEU A 1 243 ? -16.537 -4.316 30.647 1.00 95.06 243 LEU A CA 1
ATOM 1874 C C . LEU A 1 243 ? -16.908 -4.193 29.160 1.00 95.06 243 LEU A C 1
ATOM 1876 O O . LEU A 1 243 ? -16.044 -4.334 28.291 1.00 95.06 243 LEU A O 1
ATOM 1880 N N . GLU A 1 244 ? -18.167 -3.876 28.851 1.00 94.81 244 GLU A N 1
ATOM 1881 C CA . GLU A 1 244 ? -18.615 -3.635 27.476 1.00 94.81 244 GLU A CA 1
ATOM 1882 C C . GLU A 1 244 ? -17.894 -2.445 26.835 1.00 94.81 244 GLU A C 1
ATOM 1884 O O . GLU A 1 244 ? -17.392 -2.565 25.711 1.00 94.81 244 GLU A O 1
ATOM 1889 N N . ARG A 1 245 ? -17.762 -1.326 27.564 1.00 94.25 245 ARG A N 1
ATOM 1890 C CA . ARG A 1 245 ? -16.977 -0.153 27.143 1.00 94.25 245 ARG A CA 1
ATOM 1891 C C . ARG A 1 245 ? -15.530 -0.528 26.836 1.00 94.25 245 ARG A C 1
ATOM 1893 O O . ARG A 1 245 ? -15.002 -0.129 25.797 1.00 94.25 245 ARG A O 1
ATOM 1900 N N . THR A 1 246 ? -14.913 -1.342 27.690 1.00 96.25 246 THR A N 1
ATOM 1901 C CA . THR A 1 246 ? -13.537 -1.823 27.517 1.00 96.25 246 THR A CA 1
ATOM 1902 C C . THR A 1 246 ? -13.387 -2.647 26.237 1.00 96.25 246 THR A C 1
ATOM 1904 O O . THR A 1 246 ? -12.546 -2.352 25.386 1.00 96.25 246 THR A O 1
ATOM 1907 N N . LEU A 1 247 ? -14.236 -3.661 26.048 1.00 94.62 247 LEU A N 1
ATOM 1908 C CA . LEU A 1 247 ? -14.192 -4.519 24.861 1.00 94.62 247 LEU A CA 1
ATOM 1909 C C . LEU A 1 247 ? -14.488 -3.733 23.577 1.00 94.62 247 LEU A C 1
ATOM 1911 O O . LEU A 1 247 ? -13.835 -3.951 22.555 1.00 94.62 247 LEU A O 1
ATOM 1915 N N . GLY A 1 248 ? -15.446 -2.805 23.624 1.00 92.62 248 GLY A N 1
ATOM 1916 C CA . GLY A 1 248 ? -15.756 -1.905 22.515 1.00 92.62 248 GLY A CA 1
ATOM 1917 C C . GLY A 1 248 ? -14.581 -0.996 22.156 1.00 92.62 248 GLY A C 1
ATOM 19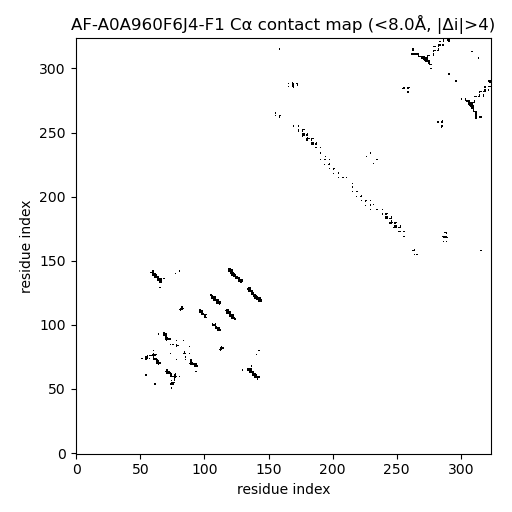18 O O . GLY A 1 248 ? -14.237 -0.871 20.980 1.00 92.62 248 GLY A O 1
ATOM 1919 N N . GLY A 1 249 ? -13.914 -0.420 23.161 1.00 93.81 249 GLY A N 1
ATOM 1920 C CA . GLY A 1 249 ? -12.722 0.401 22.970 1.00 93.81 249 GLY A CA 1
ATOM 1921 C C . GLY A 1 249 ? -11.576 -0.371 22.312 1.00 93.81 249 GLY A C 1
ATOM 1922 O O . GLY A 1 249 ? -11.021 0.094 21.317 1.00 93.81 249 GLY A O 1
ATOM 1923 N N . ILE A 1 250 ? -11.279 -1.586 22.787 1.00 95.06 250 ILE A N 1
ATOM 1924 C CA . ILE A 1 250 ? -10.236 -2.454 22.210 1.00 95.06 250 ILE A CA 1
ATOM 1925 C C . ILE A 1 250 ? -10.540 -2.808 20.748 1.00 95.06 250 ILE A C 1
ATOM 1927 O O . ILE A 1 250 ? -9.645 -2.736 19.897 1.00 95.06 250 ILE A O 1
ATOM 1931 N N . ARG A 1 251 ? -11.793 -3.170 20.435 1.00 92.44 251 ARG A N 1
ATOM 1932 C CA . ARG A 1 251 ? -12.215 -3.455 19.051 1.00 92.44 251 ARG A CA 1
ATOM 1933 C C . ARG A 1 251 ? -11.991 -2.243 18.156 1.00 92.44 251 ARG A C 1
ATOM 1935 O O . ARG A 1 251 ? -11.313 -2.359 17.143 1.00 92.44 251 ARG A O 1
ATOM 1942 N N . ARG A 1 252 ? -12.436 -1.065 18.593 1.00 89.31 252 ARG A N 1
ATOM 1943 C CA . ARG A 1 252 ? -12.286 0.175 17.827 1.00 89.31 252 ARG A CA 1
ATOM 1944 C C . ARG A 1 252 ? -10.825 0.538 17.560 1.00 89.31 252 ARG A C 1
ATOM 1946 O O . ARG A 1 252 ? -10.492 0.916 16.442 1.00 89.31 252 ARG A O 1
ATOM 1953 N N . VAL A 1 253 ? -9.943 0.400 18.553 1.00 92.56 253 VAL A N 1
ATOM 1954 C CA . VAL A 1 253 ? -8.495 0.607 18.355 1.00 92.56 253 VAL A CA 1
ATOM 1955 C C . VAL A 1 253 ? -7.951 -0.374 17.315 1.00 92.56 253 VAL A C 1
ATOM 1957 O O . VAL A 1 253 ? -7.210 0.026 16.417 1.00 92.56 253 VAL A O 1
ATOM 1960 N N . SER A 1 254 ? -8.349 -1.644 17.403 1.00 89.31 254 SER A N 1
ATOM 1961 C CA . SER A 1 254 ? -7.922 -2.682 16.459 1.00 89.31 254 SER A CA 1
ATOM 1962 C C . SER A 1 254 ? -8.377 -2.376 15.030 1.00 89.31 254 SER A C 1
ATOM 1964 O O . SER A 1 254 ? -7.579 -2.497 14.101 1.00 89.31 254 SER A O 1
ATOM 1966 N N . ASP A 1 255 ? -9.618 -1.917 14.859 1.00 85.25 255 ASP A N 1
ATOM 1967 C CA . ASP A 1 255 ? -10.185 -1.556 13.559 1.00 85.25 255 ASP A CA 1
ATOM 1968 C C . ASP A 1 255 ? -9.441 -0.374 12.924 1.00 85.25 255 ASP A C 1
ATOM 1970 O O . ASP A 1 255 ? -9.084 -0.436 11.744 1.00 85.25 255 ASP A O 1
ATOM 1974 N N . ILE A 1 256 ? -9.123 0.663 13.709 1.00 86.00 256 ILE A N 1
ATOM 1975 C CA . ILE A 1 256 ? -8.347 1.821 13.239 1.00 86.00 256 ILE A CA 1
ATOM 1976 C C . ILE A 1 256 ? -6.941 1.389 12.803 1.00 86.00 256 ILE A C 1
ATOM 1978 O O . ILE A 1 256 ? -6.489 1.751 11.716 1.00 86.00 256 ILE A O 1
ATOM 1982 N N . VAL A 1 257 ? -6.245 0.580 13.610 1.00 85.94 257 VAL A N 1
ATOM 1983 C CA . VAL A 1 257 ? -4.890 0.103 13.281 1.00 85.94 257 VAL A CA 1
ATOM 1984 C C . VAL A 1 257 ? -4.904 -0.799 12.043 1.00 85.94 257 VAL A C 1
ATOM 1986 O O . VAL A 1 257 ? -4.033 -0.676 11.178 1.00 85.94 257 VAL A O 1
ATOM 1989 N N . ALA A 1 258 ? -5.895 -1.683 11.916 1.00 80.50 258 ALA A N 1
ATOM 1990 C CA . ALA A 1 258 ? -6.057 -2.535 10.742 1.00 80.50 258 ALA A CA 1
ATOM 1991 C C . ALA A 1 258 ? -6.345 -1.710 9.480 1.00 80.50 258 ALA A C 1
ATOM 1993 O O . ALA A 1 258 ? -5.771 -1.981 8.422 1.00 80.50 258 ALA A O 1
ATOM 1994 N N . ALA A 1 259 ? -7.196 -0.688 9.588 1.00 78.50 259 ALA A N 1
ATOM 1995 C CA . ALA A 1 259 ? -7.478 0.244 8.505 1.00 78.50 259 ALA A CA 1
ATOM 1996 C C . ALA A 1 259 ? -6.212 0.997 8.066 1.00 78.50 259 ALA A C 1
ATOM 1998 O O . ALA A 1 259 ? -5.875 0.986 6.882 1.00 78.50 259 ALA A O 1
ATOM 1999 N N . LEU A 1 260 ? -5.444 1.536 9.018 1.00 78.56 260 LEU A N 1
ATOM 2000 C CA . LEU A 1 260 ? -4.182 2.228 8.756 1.00 78.56 260 LEU A CA 1
ATOM 2001 C C . LEU A 1 260 ? -3.154 1.316 8.070 1.00 78.56 260 LEU A C 1
ATOM 2003 O O . LEU A 1 260 ? -2.499 1.717 7.111 1.00 78.56 260 LEU A O 1
ATOM 2007 N N . LYS A 1 261 ? -3.040 0.061 8.524 1.00 76.50 261 LYS A N 1
ATOM 2008 C CA . LYS A 1 261 ? -2.123 -0.928 7.943 1.00 76.50 261 LYS A CA 1
ATOM 2009 C C . LYS A 1 261 ? -2.512 -1.308 6.515 1.00 76.50 261 LYS A C 1
ATOM 2011 O O . LYS A 1 261 ? -1.626 -1.424 5.675 1.00 76.50 261 LYS A O 1
ATOM 2016 N N . ARG A 1 262 ? -3.807 -1.503 6.237 1.00 73.62 262 ARG A N 1
ATOM 2017 C CA . ARG A 1 262 ? -4.310 -1.763 4.875 1.00 73.62 262 ARG A CA 1
ATOM 2018 C C . ARG A 1 262 ? -4.025 -0.590 3.946 1.00 73.62 262 ARG A C 1
ATOM 2020 O O . ARG A 1 262 ? -3.628 -0.803 2.807 1.00 73.62 262 ARG A O 1
ATOM 2027 N N . PHE A 1 263 ? -4.165 0.627 4.457 1.00 70.12 263 PHE A N 1
ATOM 2028 C CA . PHE A 1 263 ? -3.905 1.845 3.703 1.00 70.12 263 PHE A CA 1
ATOM 2029 C C . PHE A 1 263 ? -2.411 2.059 3.409 1.00 70.12 263 PHE A C 1
ATOM 2031 O O . PHE A 1 263 ? -2.036 2.447 2.306 1.00 70.12 263 PHE A O 1
ATOM 2038 N N . ALA A 1 264 ? -1.545 1.752 4.380 1.00 68.38 264 ALA A N 1
ATOM 2039 C CA . ALA A 1 264 ? -0.092 1.857 4.250 1.00 68.38 264 ALA A CA 1
ATOM 2040 C C . ALA A 1 264 ? 0.557 0.662 3.530 1.00 68.38 264 ALA A C 1
ATOM 2042 O O . ALA A 1 264 ? 1.764 0.684 3.278 1.00 68.38 264 ALA A O 1
ATOM 2043 N N . HIS A 1 265 ? -0.198 -0.401 3.232 1.00 67.62 265 HIS A N 1
ATOM 2044 C CA . HIS A 1 265 ? 0.364 -1.569 2.572 1.00 67.62 265 HIS A CA 1
ATOM 2045 C C . HIS A 1 265 ? 0.742 -1.216 1.126 1.00 67.62 265 HIS A C 1
ATOM 2047 O O . HIS A 1 265 ? -0.099 -0.684 0.393 1.00 67.62 265 HIS A O 1
ATOM 2053 N N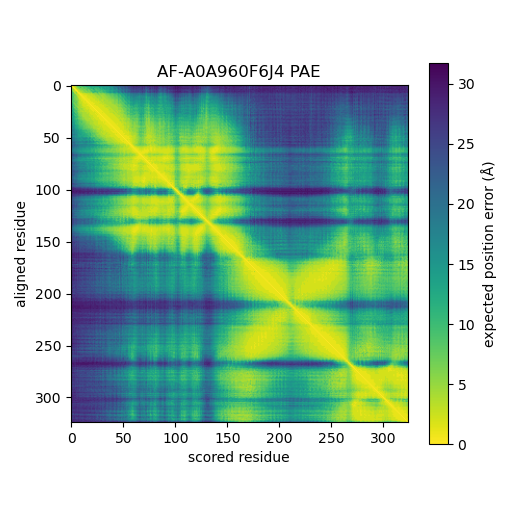 . PRO A 1 266 ? 1.973 -1.532 0.684 1.00 57.56 266 PRO A N 1
ATOM 2054 C CA . PRO A 1 266 ? 2.328 -1.497 -0.724 1.00 57.56 266 PRO A CA 1
ATOM 2055 C C . PRO A 1 266 ? 1.531 -2.592 -1.438 1.00 57.56 266 PRO A C 1
ATOM 2057 O O . PRO A 1 266 ? 1.985 -3.721 -1.585 1.00 57.56 266 PRO A O 1
ATOM 2060 N N . GLY A 1 267 ? 0.292 -2.291 -1.825 1.00 55.75 267 GLY A N 1
ATOM 2061 C CA . GLY A 1 267 ? -0.414 -3.117 -2.791 1.00 55.75 267 GLY A CA 1
ATOM 2062 C C . GLY A 1 267 ? 0.446 -3.179 -4.048 1.00 55.75 267 GLY A C 1
ATOM 2063 O O . GLY A 1 267 ? 0.849 -2.133 -4.557 1.00 55.75 267 GLY A O 1
ATOM 2064 N N . GLY A 1 268 ? 0.772 -4.388 -4.505 1.00 54.53 268 GLY A N 1
ATOM 2065 C CA . GLY A 1 268 ? 1.417 -4.554 -5.802 1.00 54.53 268 GLY A CA 1
ATOM 2066 C C . GLY A 1 268 ? 0.534 -3.983 -6.914 1.00 54.53 268 GLY A C 1
ATOM 2067 O O . GLY A 1 268 ? -0.677 -3.843 -6.742 1.00 54.53 268 GLY A O 1
ATOM 2068 N N . ASP A 1 269 ? 1.120 -3.718 -8.081 1.00 54.50 269 ASP A N 1
ATOM 2069 C CA . ASP A 1 269 ? 0.390 -3.342 -9.307 1.00 54.50 269 ASP A CA 1
ATOM 2070 C C . ASP A 1 269 ? -0.580 -4.449 -9.807 1.00 54.50 269 ASP A C 1
ATOM 2072 O O . ASP A 1 269 ? -1.184 -4.337 -10.877 1.00 54.50 269 ASP A O 1
ATOM 2076 N N . GLU A 1 270 ? -0.754 -5.539 -9.051 1.00 59.72 270 GLU A N 1
ATOM 2077 C CA . GLU A 1 270 ? -1.667 -6.623 -9.378 1.00 59.72 270 GLU A CA 1
ATOM 2078 C C . GLU A 1 270 ? -3.129 -6.213 -9.179 1.00 59.72 270 GLU A C 1
ATOM 2080 O O . GLU A 1 270 ? -3.633 -5.997 -8.077 1.00 59.72 270 GLU A O 1
ATOM 2085 N N . LEU A 1 271 ? -3.837 -6.158 -10.303 1.00 75.31 271 LEU A N 1
ATOM 2086 C CA . LEU A 1 271 ? -5.272 -5.950 -10.366 1.00 75.31 271 LEU A CA 1
ATOM 2087 C C . LEU A 1 271 ? -6.026 -7.200 -9.882 1.00 75.31 271 LEU A C 1
ATOM 2089 O O . LEU A 1 271 ? -6.281 -8.121 -10.670 1.00 75.31 271 LEU A O 1
ATOM 2093 N N . VAL A 1 272 ? -6.417 -7.196 -8.608 1.00 83.38 272 VAL A N 1
ATOM 2094 C CA . VAL A 1 272 ? -7.164 -8.272 -7.934 1.00 83.38 272 VAL A CA 1
ATOM 2095 C C . VAL A 1 272 ? -8.660 -7.964 -7.854 1.00 83.38 272 VAL A C 1
ATOM 2097 O O . VAL A 1 272 ? -9.092 -6.848 -8.135 1.00 83.38 272 VAL A O 1
ATOM 2100 N N . ALA A 1 273 ? -9.472 -8.963 -7.499 1.00 89.31 273 ALA A N 1
ATOM 2101 C CA . ALA A 1 273 ? -10.876 -8.746 -7.163 1.00 89.31 273 ALA A CA 1
ATOM 2102 C C . ALA A 1 273 ? -10.967 -8.028 -5.807 1.00 89.31 273 ALA A C 1
ATOM 2104 O O . ALA A 1 273 ? -10.534 -8.563 -4.790 1.00 89.31 273 ALA A O 1
ATOM 2105 N N . VAL A 1 274 ? -11.510 -6.814 -5.810 1.00 88.25 274 VAL A N 1
ATOM 2106 C CA . VAL A 1 274 ? -11.597 -5.915 -4.658 1.00 88.25 274 VAL A CA 1
ATOM 2107 C C . VAL A 1 274 ? -13.045 -5.773 -4.221 1.00 88.25 274 VAL A C 1
ATOM 2109 O O . VAL A 1 274 ? -13.928 -5.526 -5.047 1.00 88.25 274 VAL A O 1
ATOM 2112 N N . ASP A 1 275 ? -13.259 -5.901 -2.916 1.00 91.38 275 ASP A N 1
ATOM 2113 C CA . ASP A 1 275 ? -14.505 -5.545 -2.247 1.00 91.38 275 ASP A CA 1
ATOM 2114 C C . ASP A 1 275 ? -14.548 -4.025 -2.025 1.00 91.38 275 ASP A C 1
ATOM 2116 O O . ASP A 1 275 ? -13.788 -3.473 -1.226 1.00 91.38 275 ASP A O 1
ATOM 2120 N N . LEU A 1 276 ? -15.406 -3.326 -2.771 1.00 91.31 276 LEU A N 1
ATOM 2121 C CA . LEU A 1 276 ? -15.535 -1.872 -2.654 1.00 91.31 276 LEU A CA 1
ATOM 2122 C C . LEU A 1 276 ? -16.152 -1.437 -1.325 1.00 91.31 276 LEU A C 1
ATOM 2124 O O . LEU A 1 276 ? -15.842 -0.345 -0.853 1.00 91.31 276 LEU A O 1
ATOM 2128 N N . GLU A 1 277 ? -16.999 -2.267 -0.721 1.00 92.62 277 GLU A N 1
ATOM 2129 C CA . GLU A 1 277 ? -17.616 -1.952 0.563 1.00 92.62 277 GLU A CA 1
ATOM 2130 C C . GLU A 1 277 ? -16.546 -1.911 1.659 1.00 92.62 277 GLU A C 1
ATOM 2132 O O . GLU A 1 277 ? -16.479 -0.959 2.439 1.00 92.62 277 GLU A O 1
ATOM 2137 N N . GLU A 1 278 ? -15.630 -2.887 1.663 1.00 88.69 278 GLU A N 1
ATOM 2138 C CA . GLU A 1 278 ? -14.496 -2.892 2.593 1.00 88.69 278 GLU A CA 1
ATOM 2139 C C . GLU A 1 278 ? -13.579 -1.676 2.380 1.00 88.69 278 GLU A C 1
ATOM 2141 O O . GLU A 1 278 ? -13.117 -1.067 3.353 1.00 88.69 278 GLU A O 1
ATOM 2146 N N . VAL A 1 279 ? -13.338 -1.289 1.123 1.00 89.25 279 VAL A N 1
ATOM 2147 C CA . VAL A 1 279 ? -12.527 -0.110 0.782 1.00 89.25 279 VAL A CA 1
ATOM 2148 C C . VAL A 1 279 ? -13.155 1.172 1.332 1.00 89.25 279 VAL A C 1
ATOM 2150 O O . VAL A 1 279 ? -12.460 1.959 1.982 1.00 89.25 279 VAL A O 1
ATOM 2153 N N . VAL A 1 280 ? -14.459 1.374 1.120 1.00 92.56 280 VAL A N 1
ATOM 2154 C CA . VAL A 1 280 ? -15.176 2.562 1.607 1.00 92.56 280 VAL A CA 1
ATOM 2155 C C . VAL A 1 280 ? -15.187 2.598 3.132 1.00 92.56 280 VAL A C 1
ATOM 2157 O O . VAL A 1 280 ? -14.793 3.606 3.720 1.00 92.56 280 VAL A O 1
ATOM 2160 N N . ARG A 1 281 ? -15.529 1.484 3.787 1.00 90.50 281 ARG A N 1
ATOM 2161 C CA . ARG A 1 281 ? -15.542 1.386 5.253 1.00 90.50 281 ARG A CA 1
ATOM 2162 C C . ARG A 1 281 ? -14.174 1.686 5.864 1.00 90.50 281 ARG A C 1
ATOM 2164 O O . ARG A 1 281 ? -14.076 2.378 6.879 1.00 90.50 281 ARG A O 1
ATOM 2171 N N . THR A 1 282 ? -13.109 1.200 5.229 1.00 86.19 282 THR A N 1
ATOM 2172 C CA . THR A 1 282 ? -11.730 1.475 5.648 1.00 86.19 282 THR A CA 1
ATOM 2173 C C . THR A 1 282 ? -11.420 2.969 5.553 1.00 86.19 282 THR A C 1
ATOM 2175 O O . THR A 1 282 ? -10.935 3.547 6.525 1.00 86.19 282 THR A O 1
ATOM 2178 N N . ALA A 1 283 ? -11.739 3.610 4.424 1.00 87.94 283 ALA A N 1
ATOM 2179 C CA . ALA A 1 283 ? -11.504 5.039 4.230 1.00 87.94 283 ALA A CA 1
ATOM 2180 C C . ALA A 1 283 ? -12.290 5.900 5.234 1.00 87.94 283 ALA A C 1
ATOM 2182 O O . ALA A 1 283 ? -11.702 6.777 5.862 1.00 87.94 283 ALA A O 1
ATOM 2183 N N . LEU A 1 284 ? -13.577 5.601 5.454 1.00 90.94 284 LEU A N 1
ATOM 2184 C CA . LEU A 1 284 ? -14.434 6.298 6.424 1.00 90.94 284 LEU A CA 1
ATOM 2185 C C . LEU A 1 284 ? -13.922 6.176 7.862 1.00 90.94 284 LEU A C 1
ATOM 2187 O O . LEU A 1 284 ? -13.995 7.135 8.631 1.00 90.94 284 LEU A O 1
ATOM 2191 N N . THR A 1 285 ? -13.387 5.006 8.220 1.00 86.69 285 THR A N 1
ATOM 2192 C CA . THR A 1 285 ? -12.801 4.765 9.545 1.00 86.69 285 THR A CA 1
ATOM 2193 C C . THR A 1 285 ? -11.568 5.640 9.765 1.00 86.69 285 THR A C 1
ATOM 2195 O O . THR A 1 285 ? -11.417 6.230 10.833 1.00 86.69 285 THR A O 1
ATOM 2198 N N . VAL A 1 286 ? -10.701 5.758 8.754 1.00 83.56 286 VAL A N 1
ATOM 2199 C CA . VAL A 1 286 ? -9.467 6.556 8.834 1.00 83.56 286 VAL A CA 1
ATOM 2200 C C . VAL A 1 286 ? -9.761 8.058 8.822 1.00 83.56 286 VAL A C 1
ATOM 2202 O O . VAL A 1 286 ? -9.149 8.794 9.590 1.00 83.56 286 VAL A O 1
ATOM 2205 N N . SER A 1 287 ? -10.716 8.523 8.010 1.00 88.12 287 SER A N 1
ATOM 2206 C CA . SER A 1 287 ? -11.085 9.946 7.918 1.00 88.12 287 SER A CA 1
ATOM 2207 C C . SER A 1 287 ? -12.084 10.408 8.976 1.00 88.12 287 SER A C 1
ATOM 2209 O O . SER A 1 287 ? -12.534 11.553 8.928 1.00 88.12 287 SER A O 1
ATOM 2211 N N . ARG A 1 288 ? -12.441 9.556 9.947 1.00 88.00 288 ARG A N 1
ATOM 2212 C CA . ARG A 1 288 ? -13.465 9.864 10.956 1.00 88.00 288 ARG A CA 1
ATOM 2213 C C . ARG A 1 288 ? -13.230 11.184 11.678 1.00 88.00 288 ARG A C 1
ATOM 2215 O O . ARG A 1 288 ? -14.197 11.867 12.003 1.00 88.00 288 ARG A O 1
ATOM 2222 N N . SER A 1 289 ? -11.974 11.556 11.921 1.00 86.00 289 SER A N 1
ATOM 2223 C CA . SER A 1 289 ? -11.632 12.833 12.550 1.00 86.00 289 SER A CA 1
ATOM 2224 C C . SER A 1 289 ? -12.113 14.056 11.779 1.00 86.00 289 SER A C 1
ATOM 2226 O O . SER A 1 289 ? -12.480 15.043 12.414 1.00 86.00 289 SER A O 1
ATOM 2228 N N . GLU A 1 290 ? -12.151 13.965 10.452 1.00 86.56 290 GLU A N 1
ATOM 2229 C CA . GLU A 1 290 ? -12.454 15.084 9.563 1.00 86.56 290 GLU A CA 1
ATOM 2230 C C . GLU A 1 290 ? -13.954 15.339 9.486 1.00 86.56 290 GLU A C 1
ATOM 2232 O O . GLU A 1 290 ? -14.399 16.479 9.579 1.00 86.56 290 GLU A O 1
ATOM 2237 N N . TRP A 1 291 ? -14.755 14.277 9.373 1.00 90.25 291 TRP A N 1
ATOM 2238 C CA . TRP A 1 291 ? -16.190 14.425 9.142 1.00 90.25 291 TRP A CA 1
ATOM 2239 C C . TRP A 1 291 ? -17.037 14.379 10.419 1.00 90.25 291 TRP A C 1
ATOM 2241 O O . TRP A 1 291 ? -18.106 14.983 10.435 1.00 90.25 291 TRP A O 1
ATOM 2251 N N . LYS A 1 292 ? -16.583 13.756 11.522 1.00 88.88 292 LYS A N 1
ATOM 2252 C CA . LYS A 1 292 ? -17.426 13.525 12.723 1.00 88.88 292 LYS A CA 1
ATOM 2253 C C . LYS A 1 292 ? -18.030 14.778 13.368 1.00 88.88 292 LYS A C 1
ATOM 2255 O O . LYS A 1 292 ? -18.973 14.656 14.144 1.00 88.88 292 LYS A O 1
ATOM 2260 N N . TYR A 1 293 ? -17.453 15.953 13.124 1.00 88.69 293 TYR A N 1
ATOM 2261 C CA . TYR A 1 293 ? -17.907 17.221 13.706 1.00 88.69 293 TYR A CA 1
ATOM 2262 C C . TYR A 1 293 ? -18.668 18.110 12.725 1.00 88.69 293 TYR A C 1
ATOM 2264 O O . TYR A 1 293 ? -19.243 19.114 13.141 1.00 88.69 293 TYR A O 1
ATOM 2272 N N . VAL A 1 294 ? -18.655 17.770 11.438 1.00 92.12 294 VAL A N 1
ATOM 2273 C CA . VAL A 1 294 ? -19.179 18.626 10.366 1.00 92.12 294 VAL A CA 1
ATOM 2274 C C . VAL A 1 294 ? -20.222 17.923 9.501 1.00 92.12 294 VAL A C 1
ATOM 2276 O O . VAL A 1 294 ? -20.958 18.599 8.787 1.00 92.12 294 VAL A O 1
ATOM 2279 N N . ALA A 1 295 ? -20.316 16.594 9.575 1.00 93.31 295 ALA A N 1
ATOM 2280 C CA . ALA A 1 295 ? -21.227 15.792 8.775 1.00 93.31 295 ALA A CA 1
ATOM 2281 C C . ALA A 1 295 ? -21.674 14.512 9.503 1.00 93.31 295 ALA A C 1
ATOM 2283 O O . ALA A 1 295 ? -21.021 14.019 10.424 1.00 93.31 295 ALA A O 1
ATOM 2284 N N . GLU A 1 296 ? -22.790 13.958 9.035 1.00 92.94 296 GLU A N 1
ATOM 2285 C CA . GLU A 1 296 ? -23.270 12.621 9.380 1.00 92.94 296 GLU A CA 1
ATOM 2286 C C . GLU A 1 296 ? -23.074 11.706 8.167 1.00 92.94 296 GLU A C 1
ATOM 2288 O O . GLU A 1 296 ? -23.439 12.067 7.047 1.00 92.94 296 GLU A O 1
ATOM 2293 N N . VAL A 1 297 ? -22.475 10.533 8.381 1.00 93.19 297 VAL A N 1
ATOM 2294 C CA . VAL A 1 297 ? -22.229 9.546 7.323 1.00 93.19 297 VAL A CA 1
ATOM 2295 C C . VAL A 1 297 ? -23.300 8.466 7.390 1.00 93.19 297 VAL A C 1
ATOM 2297 O O . VAL A 1 297 ? -23.453 7.806 8.416 1.00 93.19 297 VAL A O 1
ATOM 2300 N N . VAL A 1 298 ? -24.014 8.275 6.281 1.00 93.38 298 VAL A N 1
ATOM 2301 C CA . VAL A 1 298 ? -24.995 7.199 6.101 1.00 93.38 298 VAL A CA 1
ATOM 2302 C C . VAL A 1 298 ? -24.449 6.213 5.074 1.00 93.38 298 VAL A C 1
ATOM 2304 O O . VAL A 1 298 ? -24.221 6.568 3.919 1.00 93.38 298 VAL A O 1
ATOM 2307 N N . GLU A 1 299 ? -24.229 4.976 5.506 1.00 92.38 299 GLU A N 1
ATOM 2308 C CA . GLU A 1 299 ? -23.778 3.874 4.655 1.00 92.38 299 GLU A CA 1
ATOM 2309 C C . GLU A 1 299 ? -24.997 3.126 4.080 1.00 92.38 299 GLU A C 1
ATOM 2311 O O . GLU A 1 299 ? -25.673 2.394 4.801 1.00 92.38 299 GLU A O 1
ATOM 2316 N N . ASP A 1 300 ? -25.287 3.314 2.787 1.00 92.44 300 ASP A N 1
ATOM 2317 C CA . ASP A 1 300 ? -26.342 2.596 2.050 1.00 92.44 300 ASP A CA 1
ATOM 2318 C C . ASP A 1 300 ? -25.726 1.848 0.859 1.00 92.44 300 ASP A C 1
ATOM 2320 O O . ASP A 1 300 ? -25.532 2.394 -0.233 1.00 92.44 300 ASP A O 1
ATOM 2324 N N . TYR A 1 301 ? -25.345 0.594 1.103 1.00 88.19 301 TYR A N 1
ATOM 2325 C CA . TYR A 1 301 ? -24.759 -0.280 0.095 1.00 88.19 301 TYR A CA 1
ATOM 2326 C C . TYR A 1 301 ? -25.849 -1.144 -0.546 1.00 88.19 301 TYR A C 1
ATOM 2328 O O . TYR A 1 301 ? -26.558 -1.895 0.123 1.00 88.19 301 TYR A O 1
ATOM 2336 N N . GLY A 1 302 ? -25.965 -1.065 -1.871 1.00 87.44 302 GLY A N 1
ATOM 2337 C CA . GLY A 1 302 ? -26.759 -2.015 -2.649 1.00 87.44 302 GLY A CA 1
ATOM 2338 C C . GLY A 1 302 ? -26.022 -3.344 -2.862 1.00 87.44 302 GLY A C 1
ATOM 2339 O O . GLY A 1 302 ? -25.106 -3.714 -2.136 1.00 87.44 302 GLY A O 1
ATOM 2340 N N . SER A 1 303 ? -26.370 -4.060 -3.933 1.00 88.56 303 SER A N 1
ATOM 2341 C CA . SER A 1 303 ? -25.541 -5.174 -4.412 1.00 88.56 303 SER A CA 1
ATOM 2342 C C . SER A 1 303 ? -24.305 -4.617 -5.124 1.00 88.56 303 SER A C 1
ATOM 2344 O O . SER A 1 303 ? -24.390 -4.199 -6.281 1.00 88.56 303 SER A O 1
ATOM 2346 N N . VAL A 1 304 ? -23.166 -4.585 -4.429 1.00 88.06 304 VAL A N 1
ATOM 2347 C CA . VAL A 1 304 ? -21.898 -4.099 -4.985 1.00 88.06 304 VAL A CA 1
ATOM 2348 C C . VAL A 1 304 ? -21.074 -5.288 -5.500 1.00 88.06 304 VAL A C 1
ATOM 2350 O O . VAL A 1 304 ? -20.744 -6.184 -4.723 1.00 88.06 304 VAL A O 1
ATOM 2353 N N . PRO A 1 305 ? -20.757 -5.361 -6.806 1.00 89.69 305 PRO A N 1
ATOM 2354 C CA . PRO A 1 305 ? -19.923 -6.431 -7.336 1.00 89.69 305 PRO A CA 1
ATOM 2355 C C . PRO A 1 305 ? -18.451 -6.215 -6.971 1.00 89.69 305 PRO A C 1
ATOM 2357 O O . PRO A 1 305 ? -17.986 -5.079 -6.857 1.00 89.69 305 PRO A O 1
ATOM 2360 N N . TYR A 1 306 ? -17.689 -7.308 -6.897 1.00 92.00 306 TYR A N 1
ATOM 2361 C CA . TYR A 1 306 ? -16.231 -7.226 -6.854 1.00 92.00 306 TYR A CA 1
ATOM 2362 C C . TYR A 1 306 ? -15.708 -6.545 -8.118 1.00 92.00 306 TYR A C 1
ATOM 2364 O O . TYR A 1 306 ? -16.079 -6.915 -9.237 1.00 92.00 306 TYR A O 1
ATOM 2372 N N . VAL A 1 307 ? -14.809 -5.580 -7.943 1.00 90.81 307 VAL A N 1
ATOM 2373 C CA . VAL A 1 307 ? -14.178 -4.871 -9.060 1.00 90.81 307 VAL A CA 1
ATOM 2374 C C . VAL A 1 307 ? -12.723 -5.264 -9.185 1.00 90.81 307 VAL A C 1
ATOM 2376 O O . VAL A 1 307 ? -12.041 -5.520 -8.200 1.00 90.81 307 VAL A O 1
ATOM 2379 N N . ARG A 1 308 ? -12.226 -5.307 -10.417 1.00 89.94 308 ARG A N 1
ATOM 2380 C CA . ARG A 1 308 ? -10.821 -5.600 -10.665 1.00 89.94 308 ARG A CA 1
ATOM 2381 C C . ARG A 1 308 ? -9.999 -4.320 -10.467 1.00 89.94 308 ARG A C 1
ATOM 2383 O O . ARG A 1 308 ? -10.137 -3.394 -11.262 1.00 89.94 308 ARG A O 1
ATOM 2390 N N . GLY A 1 309 ? -9.174 -4.253 -9.423 1.00 86.56 309 GLY A N 1
ATOM 2391 C CA . GLY A 1 309 ? -8.486 -3.020 -9.029 1.00 86.56 309 GLY A CA 1
ATOM 2392 C C . GLY A 1 309 ? -7.442 -3.200 -7.927 1.00 86.56 309 GLY A C 1
ATOM 2393 O O . GLY A 1 309 ? -7.163 -4.316 -7.498 1.00 86.56 309 GLY A O 1
ATOM 2394 N N . SER A 1 310 ? -6.882 -2.080 -7.463 1.00 83.06 310 SER A N 1
ATOM 2395 C CA . SER A 1 310 ? -6.034 -2.014 -6.266 1.00 83.06 310 SER A CA 1
ATOM 2396 C C . SER A 1 310 ? -6.830 -1.400 -5.117 1.00 83.06 310 SER A C 1
ATOM 2398 O O . SER A 1 310 ? -7.274 -0.254 -5.210 1.00 83.06 310 SER A O 1
ATOM 2400 N N . ALA A 1 311 ? -7.010 -2.156 -4.031 1.00 82.44 311 ALA A N 1
ATOM 2401 C CA . ALA A 1 311 ? -7.768 -1.707 -2.862 1.00 82.44 311 ALA A CA 1
ATOM 2402 C C . ALA A 1 311 ? -7.173 -0.436 -2.231 1.00 82.44 311 ALA A C 1
ATOM 2404 O O . ALA A 1 311 ? -7.916 0.449 -1.818 1.00 82.44 311 ALA A O 1
ATOM 2405 N N . GLY A 1 312 ? -5.840 -0.313 -2.211 1.00 77.81 312 GLY A N 1
ATOM 2406 C CA . GLY A 1 312 ? -5.157 0.868 -1.679 1.00 77.81 312 GLY A CA 1
ATOM 2407 C C . GLY A 1 312 ? -5.358 2.119 -2.540 1.00 77.81 312 GLY A C 1
ATOM 2408 O O . GLY A 1 312 ? -5.623 3.189 -2.004 1.00 77.81 312 GLY A O 1
ATOM 2409 N N . GLU A 1 313 ? -5.278 1.993 -3.872 1.00 79.06 313 GLU A N 1
ATOM 2410 C CA . GLU A 1 313 ? -5.532 3.119 -4.793 1.00 79.06 313 GLU A CA 1
ATOM 2411 C C . GLU A 1 313 ? -6.990 3.587 -4.714 1.00 79.06 313 GLU A C 1
ATOM 2413 O O . GLU A 1 313 ? -7.264 4.779 -4.588 1.00 79.06 313 GLU A O 1
ATOM 2418 N N . LEU A 1 314 ? -7.938 2.643 -4.725 1.00 87.38 314 LEU A N 1
ATOM 2419 C CA . LEU A 1 314 ? -9.362 2.950 -4.581 1.00 87.38 314 LEU A CA 1
ATOM 2420 C C . LEU A 1 314 ? -9.661 3.575 -3.213 1.00 87.38 314 LEU A C 1
ATOM 2422 O O . LEU A 1 314 ? -10.409 4.548 -3.137 1.00 87.38 314 LEU A O 1
ATOM 2426 N N . GLY A 1 315 ? -9.026 3.075 -2.151 1.00 85.81 315 GLY A N 1
ATOM 2427 C CA . GLY A 1 315 ? -9.126 3.642 -0.809 1.00 85.81 315 GLY A CA 1
ATOM 2428 C C . GLY A 1 315 ? -8.647 5.087 -0.746 1.00 85.81 315 GLY A C 1
ATOM 2429 O O . GLY A 1 315 ? -9.318 5.912 -0.135 1.00 85.81 315 GLY A O 1
ATOM 2430 N N . GLN A 1 316 ? -7.547 5.426 -1.426 1.00 80.00 316 GLN A N 1
ATOM 2431 C CA . GLN A 1 316 ? -7.056 6.805 -1.507 1.00 80.00 316 GLN A CA 1
ATOM 2432 C C . GLN A 1 316 ? -8.033 7.725 -2.241 1.00 80.00 316 GLN A C 1
ATOM 2434 O O . GLN A 1 316 ? -8.241 8.859 -1.811 1.00 80.00 316 GLN A O 1
ATOM 2439 N N . VAL A 1 317 ? -8.652 7.250 -3.326 1.00 87.31 317 VAL A N 1
ATOM 2440 C CA . VAL A 1 317 ? -9.686 8.019 -4.032 1.00 87.31 317 VAL A CA 1
ATOM 2441 C C . VAL A 1 317 ? -10.856 8.309 -3.098 1.00 87.31 317 VAL A C 1
ATOM 2443 O O . VAL A 1 317 ? -11.247 9.465 -2.969 1.00 87.31 317 VAL A O 1
ATOM 2446 N N . VAL A 1 318 ? -11.381 7.292 -2.407 1.00 90.62 318 VAL A N 1
ATOM 2447 C CA . VAL A 1 318 ? -12.492 7.476 -1.461 1.00 90.62 318 VAL A CA 1
ATOM 2448 C C . VAL A 1 318 ? -12.091 8.407 -0.318 1.00 90.62 318 VAL A C 1
ATOM 2450 O O . VAL A 1 318 ? -12.845 9.318 0.006 1.00 90.62 318 VAL A O 1
ATOM 2453 N N . LEU A 1 319 ? -10.898 8.237 0.255 1.00 86.31 319 LEU A N 1
ATOM 2454 C CA . LEU A 1 319 ? -10.393 9.107 1.316 1.00 86.31 319 LEU A CA 1
ATOM 2455 C C . LEU A 1 319 ? -10.372 10.570 0.861 1.00 86.31 319 LEU A C 1
ATOM 2457 O O . LEU A 1 319 ? -10.929 11.432 1.533 1.00 86.31 319 LEU A O 1
ATOM 2461 N N . ASN A 1 320 ? -9.791 10.838 -0.309 1.00 83.50 320 ASN A N 1
ATOM 2462 C CA . ASN A 1 320 ? -9.716 12.184 -0.865 1.00 83.50 320 ASN A CA 1
ATOM 2463 C C . ASN A 1 320 ? -11.104 12.771 -1.165 1.00 83.50 320 ASN A C 1
ATOM 2465 O O . ASN A 1 320 ? -11.262 13.981 -1.070 1.00 83.50 320 ASN A O 1
ATOM 2469 N N . LEU A 1 321 ? -12.094 11.948 -1.522 1.00 90.44 321 LEU A N 1
ATOM 2470 C CA . LEU A 1 321 ? -13.477 12.395 -1.735 1.00 90.44 321 LEU A CA 1
ATOM 2471 C C . LEU A 1 321 ? -14.222 12.699 -0.432 1.00 90.44 321 LEU A C 1
ATOM 2473 O O . LEU A 1 321 ? -15.146 13.497 -0.444 1.00 90.44 321 LEU A O 1
ATOM 2477 N N . VAL A 1 322 ? -13.872 12.028 0.666 1.00 89.12 322 VAL A N 1
ATOM 2478 C CA . VAL A 1 322 ? -14.506 12.251 1.974 1.00 89.12 322 VAL A CA 1
ATOM 2479 C C . VAL A 1 322 ? -13.898 13.460 2.685 1.00 89.12 322 VAL A C 1
ATOM 2481 O O . VAL A 1 322 ? -14.596 14.154 3.417 1.00 89.12 322 VAL A O 1
ATOM 2484 N N . VAL A 1 323 ? -12.594 13.687 2.505 1.00 83.50 323 VAL A N 1
ATOM 2485 C CA . VAL A 1 323 ? -11.860 14.770 3.176 1.00 83.50 323 VAL A CA 1
ATOM 2486 C C . VAL A 1 323 ? -12.038 16.127 2.477 1.00 83.50 323 VAL A C 1
ATOM 2488 O O . VAL A 1 323 ? -12.034 17.145 3.166 1.00 83.50 323 VAL A O 1
ATOM 2491 N N . ASN A 1 324 ? -12.175 16.160 1.144 1.00 80.31 324 ASN A N 1
ATOM 2492 C CA . ASN A 1 324 ? -12.338 17.399 0.359 1.00 80.31 324 ASN A CA 1
ATOM 2493 C C . ASN A 1 324 ? -13.804 17.724 0.067 1.00 80.31 324 ASN A C 1
ATOM 2495 O O . ASN A 1 324 ? -14.131 18.933 0.058 1.00 80.31 324 ASN A O 1
#

Foldseek 3Di:
DVVVVVVVVVVVVVVVVVVVVVVVVVVVVVVVVVVVVVVVVVVVVVVVVVVLVVLQPDCWWKFKFFPVQFTQDIHPNVCVVQVHDPVVRGGDHQVVQWDDDDDDQWDWTWGAHPVGDTFTWTWGKDWDQDPVRGIMIMIITDTCVVVVVVVLVVVLVVLVVLLVVLVVLLVVQLVVLVVLLVVLVVVLVVLVVLVVVLVVLVVVLVVCVVPDPVVNVVSVVVSVVSCVVSVVVVCVVCNVVSVVSNVVSVVLNVLSVVLVCLLSDSQPPFFDFDDVLVLLVSLCSSCVSQAVVPHDDDDDDDPDGGGGGGSNVSSVVNNVVVND

Nearest PDB structures (foldseek):
  4gcz-assembly1_A  TM=3.983E-01  e=2.100E-12  Bacillus subtilis subsp. subtilis str. 168
  6zj8-assembly4_D  TM=6.805E-01  e=2.749E-06  Bordetella pertussis Tohama I
  4jps-assembly1_B  TM=2.803E-01  e=7.134E-01  Homo sapiens
  8wjo-assembly1_B  TM=1.832E-01  e=6.719E-01  Saccharomyces cerevisiae S288C
  5uk8-assembly1_B  TM=1.731E-01  e=2.512E+00  Homo sapiens

Mean predicted aligned error: 13.78 Å

Secondary structure (DSSP, 8-state):
-HHHHHHHHHHHHHHHHHHHHHHHHHHHHHHHHHHHHHHHHHHHHHHHHHHHHHHHH-SSEEEEE-TTSBEEEE-HHHHHHHTS-HHHHTTSBSGGGBS---SSSEEEEEEE-TTS-EEEEEEEEEEEE-TTSSEEEEEEEEE-HHHHHHHHHHHHHHHHHHHHHTHHHHHHHHHHHHHHHHHHHHHHHHHHHHHHHHHHHHHHHHHTTTS-HHHHHHHHHHHHHHHHHTTHHHHHHHHHHHHHHHHHHHHHHHHHHHHHHHHHS---S--EEE-HHHHHHHHHHHTHHHHTTT---------PPPEEE-HHHHHHHHHHHHH-

Sequence (324 aa):
MAEQTCVDVEVLQRKLDRAERRVELLSQMIEERARTLYAVQQETERSNAFLVGILEAMDSAVFVTDGRGRISLLGGSAARLLGASADDLIGTDLEDHIIESRRGSRTEVLLRRVDGTDVPVLLSVSSTRGVDGRMAMVWVATDLTERRQLEFDLRQAQKLESVGQLAAGVAHEINTPIQFVADSVHFLGDAITDLLDLVESHQEFAEHATSELPTLSERHDKLRQLAADADIEFIAEEAPAALERTLGGIRRVSDIVAALKRFAHPGGDELVAVDLEEVVRTALTVSRSEWKYVAEVVEDYGSVPYVRGSAGELGQVVLNLVVN

pLDDT: mean 85.24, std 9.85, range [42.03, 97.25]

Radius of gyration: 46.57 Å; Cα contacts (8 Å, |Δi|>4): 353; chains: 1; bounding box: 100×38×167 Å